Protein AF-A0A538PV77-F1 (afdb_monomer)

Radius of gyration: 17.26 Å; Cα contacts (8 Å, |Δi|>4): 432; chains: 1; bounding box: 46×39×52 Å

Secondary structure (DSSP, 8-state):
-TT-SSS-SEEEE-TTS-EEEEEEE---HHHHHSSHHHHHHHHHHHHHHHHHHHHHHHTT-EEEEEEESSPPPHHHHHHHHHHT-EEE-TTS-SEEE-------HHHHHHHHHHHHHHHHHHTT-SSHHHHHHHHHHHHHHS---TTT-HHHHHHHHHHHHHHHHHHHGGGT-EEEE-TTSSS-EEEEPTTS-EE-HHHHHHHHHTT----S-TTTSS--

pLDDT: mean 91.18, std 10.03, range [33.62, 98.44]

Nearest PDB structures (foldseek):
  7mfm-assembly1_G  TM=4.673E-01  e=3.328E+00  Bacillus subtilis
  3god-assembly1_A  TM=2.148E-01  e=4.742E-01  Pseudomonas aeruginosa UCBPP-PA14
  8q4f-assembly1_K  TM=4.595E-01  e=8.110E+00  Escherichia coli

Sequence (220 aa):
MWARVDKVDRIRPQPDGGAIVLIEDERTAAAMSRVPALSTLIATARILDARRVLELRYHGTGEIRYAAGAAPPMFLVEAITRAGAHLADRTGDRITSPAAPAAVSSTIDLAFAELAHHVRIGIGQVTMAAALRTTEERRRRAPLDLDANPAGYWTSVFELSALAGELSRPRGGRWIDVPEMPVPFAIRLASGELAKPAKLAQRIVAGQEAEGSLATEAPE

Solvent-accessible surface area (backbone atoms only — not comparable to full-atom values): 11490 Å² total; per-residue (Å²): 116,60,43,49,45,85,52,79,75,45,75,44,79,41,98,89,59,23,30,44,36,37,42,58,30,73,52,47,43,67,64,44,58,72,48,49,34,55,45,39,51,48,51,37,36,35,42,42,46,46,50,42,49,29,41,76,76,26,75,60,32,60,50,38,30,38,13,34,65,34,75,67,51,68,75,47,49,51,44,38,15,25,54,45,22,20,36,22,38,67,87,52,78,47,78,76,38,74,48,52,67,48,93,47,38,68,60,50,34,49,24,34,51,50,34,24,51,50,52,24,57,75,72,71,37,91,46,61,69,56,29,40,52,55,51,51,54,54,24,57,76,54,49,39,53,56,88,85,35,34,54,63,32,45,49,52,23,52,47,49,26,17,28,38,48,59,71,35,38,90,58,50,34,40,48,36,73,37,71,92,39,76,64,32,53,33,31,38,32,69,88,66,50,74,41,55,52,52,61,60,28,44,34,37,35,55,50,43,95,58,93,76,51,70,74,64,70,50,74,134

Foldseek 3Di:
DQQCLLDFDDWAQDPVLFIEGEHEAADEQVRCVPQVLLNLLRLLSNLLQVQLCRCVRRVSHYAYEYEYNYDHDPSNVVSNLQSGHFYAYNVSPGGPGHRDHDFCQVVNQVSLLSLLVVQCVVVPHPDLVVSLVVLLVVLLVPADDCVVCVPVLSSQLSNNVSSLQVLQVVQVWGWHAQSVDSSRIWTQGPVRDTHDSSVLSNCSNRNHDRPDGSNPSNDD

Mean predicted aligned error: 4.57 Å

Structure (mmCIF, N/CA/C/O backbone):
data_AF-A0A538PV77-F1
#
_entry.id   AF-A0A538PV77-F1
#
loop_
_atom_site.group_PDB
_atom_site.id
_atom_site.type_symbol
_atom_site.label_atom_id
_atom_site.label_alt_id
_atom_site.label_comp_id
_atom_site.label_asym_id
_atom_site.label_entity_id
_atom_site.label_seq_id
_atom_site.pdbx_PDB_ins_code
_atom_site.Cartn_x
_atom_site.Cartn_y
_atom_site.Cartn_z
_atom_site.occupancy
_atom_site.B_iso_or_equiv
_atom_site.auth_seq_id
_atom_site.auth_comp_id
_atom_site.auth_asym_id
_atom_site.auth_atom_id
_atom_site.pdbx_PDB_model_num
ATOM 1 N N . MET A 1 1 ? -1.841 14.486 2.330 1.00 63.56 1 MET A N 1
ATOM 2 C CA . MET A 1 1 ? -1.776 13.662 3.558 1.00 63.56 1 MET A CA 1
ATOM 3 C C . MET A 1 1 ? -1.964 12.161 3.287 1.00 63.56 1 MET A C 1
ATOM 5 O O . MET A 1 1 ? -1.257 11.366 3.886 1.00 63.56 1 MET A O 1
ATOM 9 N N . TRP A 1 2 ? -2.799 11.782 2.308 1.00 74.19 2 TRP A N 1
ATOM 10 C CA . TRP A 1 2 ? -3.232 10.402 1.994 1.00 74.19 2 TRP A CA 1
ATOM 11 C C . TRP A 1 2 ? -2.165 9.298 1.829 1.00 74.19 2 TRP A C 1
ATOM 13 O O . TRP A 1 2 ? -2.476 8.122 1.999 1.00 74.19 2 TRP A O 1
ATOM 23 N N . ALA A 1 3 ? -0.933 9.655 1.467 1.00 72.50 3 ALA A N 1
ATOM 24 C CA . ALA A 1 3 ? 0.139 8.710 1.157 1.00 72.50 3 ALA A CA 1
ATOM 25 C C . ALA A 1 3 ? 1.199 8.597 2.260 1.00 72.50 3 ALA A C 1
ATOM 27 O O . ALA A 1 3 ? 2.215 7.962 2.027 1.00 72.50 3 ALA A O 1
ATOM 28 N N . ARG A 1 4 ? 1.014 9.220 3.433 1.00 81.12 4 ARG A N 1
ATOM 29 C CA . ARG A 1 4 ? 1.951 9.076 4.561 1.00 81.12 4 ARG A CA 1
ATOM 30 C C . ARG A 1 4 ? 1.860 7.651 5.107 1.00 81.12 4 ARG A C 1
ATOM 32 O O . ARG A 1 4 ? 0.933 7.343 5.851 1.00 81.12 4 ARG A O 1
ATOM 39 N N . VAL A 1 5 ? 2.765 6.780 4.665 1.00 83.75 5 VAL A N 1
ATOM 40 C CA . VAL A 1 5 ? 2.811 5.362 5.065 1.00 83.75 5 VAL A CA 1
ATOM 41 C C . VAL A 1 5 ? 3.643 5.150 6.329 1.00 83.75 5 VAL A C 1
ATOM 43 O O . VAL A 1 5 ? 3.380 4.225 7.082 1.00 83.75 5 VAL A O 1
ATOM 46 N N . ASP A 1 6 ? 4.587 6.045 6.601 1.00 80.50 6 ASP A N 1
ATOM 47 C CA . ASP A 1 6 ? 5.478 6.032 7.766 1.00 80.50 6 ASP A CA 1
ATOM 48 C C . ASP A 1 6 ? 4.886 6.656 9.035 1.00 80.50 6 ASP A C 1
ATOM 50 O O . ASP A 1 6 ? 5.527 6.646 10.088 1.00 80.50 6 ASP A O 1
ATOM 54 N N . LYS A 1 7 ? 3.704 7.272 8.932 1.00 83.81 7 LYS A N 1
ATOM 55 C CA . LYS A 1 7 ? 3.082 8.030 10.018 1.00 83.81 7 LYS A CA 1
ATOM 56 C C . LYS A 1 7 ? 1.585 7.758 10.065 1.00 83.81 7 LYS A C 1
ATOM 58 O O . LYS A 1 7 ? 0.898 7.766 9.046 1.00 83.81 7 LYS A O 1
ATOM 63 N N . VAL A 1 8 ? 1.083 7.627 11.285 1.00 86.06 8 VAL A N 1
ATOM 64 C CA . VAL A 1 8 ? -0.346 7.676 11.595 1.00 86.06 8 VAL A CA 1
ATOM 65 C C . VAL A 1 8 ? -0.801 9.138 11.652 1.00 86.06 8 VAL A C 1
ATOM 67 O O . VAL A 1 8 ? -0.077 9.976 12.190 1.00 86.06 8 VAL A O 1
ATOM 70 N N . ASP A 1 9 ? -1.991 9.457 11.131 1.00 89.31 9 ASP A N 1
ATOM 71 C CA . ASP A 1 9 ? -2.454 10.852 11.062 1.00 89.31 9 ASP A CA 1
ATOM 72 C C . ASP A 1 9 ? -2.901 11.386 12.421 1.00 89.31 9 ASP A C 1
ATOM 74 O O . ASP A 1 9 ? -2.460 12.454 12.852 1.00 89.31 9 ASP A O 1
ATOM 78 N N . ARG A 1 10 ? -3.782 10.653 13.112 1.00 92.81 10 ARG A N 1
ATOM 79 C CA . ARG A 1 10 ? -4.292 11.062 14.425 1.00 92.81 10 ARG A CA 1
ATOM 80 C C . ARG A 1 10 ? -4.594 9.859 15.301 1.00 92.81 10 ARG A C 1
ATOM 82 O O . ARG A 1 10 ? -5.097 8.842 14.837 1.00 92.81 10 ARG A O 1
ATOM 89 N N . ILE A 1 11 ? -4.327 10.003 16.593 1.00 94.94 11 ILE A N 1
ATOM 90 C CA . ILE A 1 11 ? -4.634 8.998 17.610 1.00 94.94 11 ILE A CA 1
ATOM 91 C C . ILE A 1 11 ? -5.468 9.676 18.692 1.00 94.94 11 ILE A C 1
ATOM 93 O O . ILE A 1 11 ? -5.092 10.737 19.190 1.00 94.94 11 ILE A O 1
ATOM 97 N N . ARG A 1 12 ? -6.607 9.077 19.042 1.00 95.06 12 ARG A N 1
ATOM 98 C CA . ARG A 1 12 ? -7.490 9.530 20.123 1.00 95.06 12 ARG A CA 1
ATOM 99 C C . ARG A 1 12 ? -7.535 8.464 21.219 1.00 95.06 12 ARG A C 1
ATOM 101 O O . ARG A 1 12 ? -8.298 7.507 21.065 1.00 95.06 12 ARG A O 1
ATOM 108 N N . PRO A 1 13 ? -6.743 8.605 22.297 1.00 95.56 13 PRO A N 1
ATOM 109 C CA . PRO A 1 13 ? -6.843 7.728 23.459 1.00 95.56 13 PRO A CA 1
ATOM 110 C C . PRO A 1 13 ? -8.275 7.690 23.997 1.00 95.56 13 PRO A C 1
ATOM 112 O O . PRO A 1 13 ? -8.982 8.700 23.955 1.00 95.56 13 PRO A O 1
ATOM 115 N N . GLN A 1 14 ? -8.696 6.529 24.475 1.00 94.81 14 GLN A N 1
ATOM 116 C CA . GLN A 1 14 ? -10.011 6.291 25.051 1.00 94.81 14 GLN A CA 1
ATOM 117 C C . GLN A 1 14 ? -9.895 6.067 26.571 1.00 94.81 14 GLN A C 1
ATOM 119 O O . GLN A 1 14 ? -8.847 5.625 27.051 1.00 94.81 14 GLN A O 1
ATOM 124 N N . PRO A 1 15 ? -10.948 6.375 27.355 1.00 92.19 15 PRO A N 1
ATOM 125 C CA . PRO A 1 15 ? -10.934 6.188 28.810 1.00 92.19 15 PRO A CA 1
ATOM 126 C C . PRO A 1 15 ? -10.732 4.735 29.266 1.00 92.19 15 PRO A C 1
ATOM 128 O O . PRO A 1 15 ? -10.314 4.509 30.397 1.00 92.19 15 PRO A O 1
ATOM 131 N N . ASP A 1 16 ? -11.026 3.763 28.402 1.00 91.88 16 ASP A N 1
ATOM 132 C CA . ASP A 1 16 ? -10.853 2.325 28.642 1.00 91.88 16 ASP A CA 1
ATOM 133 C C . ASP A 1 16 ? -9.401 1.839 28.456 1.00 91.88 16 ASP A C 1
ATOM 135 O O . ASP A 1 16 ? -9.123 0.650 28.597 1.00 91.88 16 ASP A O 1
ATOM 139 N N . GLY A 1 17 ? -8.471 2.751 28.153 1.00 91.56 17 GLY A N 1
ATOM 140 C CA . GLY A 1 17 ? -7.071 2.436 27.877 1.00 91.56 17 GLY A CA 1
ATOM 141 C C . GLY A 1 17 ? -6.785 2.086 26.415 1.00 91.56 17 GLY A C 1
ATOM 142 O O . GLY A 1 17 ? -5.617 1.930 26.059 1.00 91.56 17 GLY A O 1
ATOM 143 N N . GLY A 1 18 ? -7.808 2.010 25.558 1.00 96.00 18 GLY A N 1
ATOM 144 C CA . GLY A 1 18 ? -7.652 1.834 24.119 1.00 96.00 18 GLY A CA 1
ATOM 145 C C . GLY A 1 18 ? -7.399 3.140 23.367 1.00 96.00 18 GLY A C 1
ATOM 146 O O . GLY A 1 18 ? -7.233 4.218 23.947 1.00 96.00 18 GLY A O 1
ATOM 147 N N . ALA A 1 19 ? -7.394 3.071 22.036 1.00 97.19 19 ALA A N 1
ATOM 148 C CA . ALA A 1 19 ? -7.353 4.260 21.189 1.00 97.19 19 ALA A CA 1
ATOM 149 C C . ALA A 1 19 ? -8.135 4.104 19.883 1.00 97.19 19 ALA A C 1
ATOM 151 O O . ALA A 1 19 ? -8.233 3.024 19.311 1.00 97.19 19 ALA A O 1
ATOM 152 N N . ILE A 1 20 ? -8.630 5.227 19.365 1.00 96.75 20 ILE A N 1
ATOM 153 C CA . ILE A 1 20 ? -9.097 5.327 17.983 1.00 96.75 20 ILE A CA 1
ATOM 154 C C . ILE A 1 20 ? -7.953 5.885 17.144 1.00 96.75 20 ILE A C 1
ATOM 156 O O . ILE A 1 20 ? -7.557 7.043 17.317 1.00 96.75 20 ILE A O 1
ATOM 160 N N . VAL A 1 21 ? -7.446 5.081 16.217 1.00 96.31 21 VAL A N 1
ATOM 161 C CA . VAL A 1 21 ? -6.466 5.518 15.224 1.00 96.31 21 VAL A CA 1
ATOM 162 C C . VAL A 1 21 ? -7.196 5.967 13.965 1.00 96.31 21 VAL A C 1
ATOM 164 O O . VAL A 1 21 ? -7.925 5.192 13.353 1.00 96.31 21 VAL A O 1
ATOM 167 N N . LEU A 1 22 ? -7.011 7.223 13.576 1.00 95.56 22 LEU A N 1
ATOM 168 C CA . LEU A 1 22 ? -7.627 7.805 12.392 1.00 95.56 22 LEU A CA 1
ATOM 169 C C . LEU A 1 22 ? -6.630 7.830 11.230 1.00 95.56 22 LEU A C 1
ATOM 171 O O . LEU A 1 22 ? -5.498 8.295 11.379 1.00 95.56 22 LEU A O 1
ATOM 175 N N . ILE A 1 23 ? -7.092 7.356 10.077 1.00 95.19 23 ILE A N 1
ATOM 176 C CA . ILE A 1 23 ? -6.416 7.426 8.784 1.00 95.19 23 ILE A CA 1
ATOM 177 C C . ILE A 1 23 ? -7.262 8.319 7.880 1.00 95.19 23 ILE A C 1
ATOM 179 O O . ILE A 1 23 ? -8.405 7.994 7.578 1.00 95.19 23 ILE A O 1
ATOM 183 N N . GLU A 1 24 ? -6.701 9.435 7.445 1.00 94.00 24 GLU A N 1
ATOM 184 C CA . GLU A 1 24 ? -7.338 10.450 6.616 1.00 94.00 24 GLU A CA 1
ATOM 185 C C . GLU A 1 24 ? -6.901 10.276 5.148 1.00 94.00 24 GLU A C 1
ATOM 187 O O . GLU A 1 24 ? -5.710 10.174 4.820 1.00 94.00 24 GLU A O 1
ATOM 192 N N . ASP A 1 25 ? -7.873 10.243 4.234 1.00 93.50 25 ASP A N 1
ATOM 193 C CA . ASP A 1 25 ? -7.637 10.256 2.788 1.00 93.50 25 ASP A CA 1
ATOM 194 C C . ASP A 1 25 ? -8.485 11.336 2.112 1.00 93.50 25 ASP A C 1
ATOM 196 O O . ASP A 1 25 ? -9.683 11.187 1.899 1.00 93.50 25 ASP A O 1
ATOM 200 N N . GLU A 1 26 ? -7.845 12.442 1.750 1.00 92.00 26 GLU A N 1
ATOM 201 C CA . GLU A 1 26 ? -8.497 13.612 1.152 1.00 92.00 26 GLU A CA 1
ATOM 202 C C . GLU A 1 26 ? -8.743 13.471 -0.359 1.00 92.00 26 GLU A C 1
ATOM 204 O O . GLU A 1 26 ? -9.271 14.390 -0.988 1.00 92.00 26 GLU A O 1
ATOM 209 N N . ARG A 1 27 ? -8.334 12.355 -0.978 1.00 93.38 27 ARG A N 1
ATOM 210 C CA . ARG A 1 27 ? -8.515 12.147 -2.417 1.00 93.38 27 ARG A CA 1
ATOM 211 C C . ARG A 1 27 ? -9.995 12.043 -2.779 1.00 93.38 27 ARG A C 1
ATOM 213 O O . ARG A 1 27 ? -10.828 11.550 -2.023 1.00 93.38 27 ARG A O 1
ATOM 220 N N . THR A 1 28 ? -10.312 12.445 -4.006 1.00 94.56 28 THR A N 1
ATOM 221 C CA . THR A 1 28 ? -11.603 12.131 -4.625 1.00 94.56 28 THR A CA 1
ATOM 222 C C . THR A 1 28 ? -11.650 10.660 -5.048 1.00 94.56 28 THR A C 1
ATOM 224 O O . THR A 1 28 ? -10.609 10.043 -5.291 1.00 94.56 28 THR A O 1
ATOM 227 N N . ALA A 1 29 ? -12.851 10.105 -5.237 1.00 94.44 29 ALA A N 1
ATOM 228 C CA . ALA A 1 29 ? -13.017 8.739 -5.745 1.00 94.44 29 ALA A CA 1
ATOM 229 C C . ALA A 1 29 ? -12.326 8.523 -7.109 1.00 94.44 29 ALA A C 1
ATOM 231 O O . ALA A 1 29 ? -11.735 7.470 -7.354 1.00 94.44 29 ALA A O 1
ATOM 232 N N . ALA A 1 30 ? -12.329 9.542 -7.978 1.00 95.50 30 ALA A N 1
ATOM 233 C CA . ALA A 1 30 ? -11.620 9.509 -9.258 1.00 95.50 30 ALA A CA 1
ATOM 234 C C . ALA A 1 30 ? -10.095 9.432 -9.070 1.00 95.50 30 ALA A C 1
ATOM 236 O O . ALA A 1 30 ? -9.429 8.640 -9.734 1.00 95.50 30 ALA A O 1
ATOM 237 N N . ALA A 1 31 ? -9.536 10.201 -8.129 1.00 94.69 31 ALA A N 1
ATOM 238 C CA . ALA A 1 31 ? -8.113 10.138 -7.808 1.00 94.69 31 ALA A CA 1
ATOM 239 C C . ALA A 1 31 ? -7.715 8.778 -7.205 1.00 94.69 31 ALA A C 1
ATOM 241 O O . ALA A 1 31 ? -6.674 8.236 -7.573 1.00 94.69 31 ALA A O 1
ATOM 242 N N . MET A 1 32 ? -8.555 8.194 -6.343 1.00 95.88 32 MET A N 1
ATOM 243 C CA . MET A 1 32 ? -8.353 6.837 -5.813 1.00 95.88 32 MET A CA 1
ATOM 244 C C . MET A 1 32 ? -8.379 5.776 -6.923 1.00 95.88 32 MET A C 1
ATOM 246 O O . MET A 1 32 ? -7.601 4.825 -6.886 1.00 95.88 32 MET A O 1
ATOM 250 N N . SER A 1 33 ? -9.242 5.960 -7.925 1.00 96.94 33 SER A N 1
ATOM 251 C CA . SER A 1 33 ? -9.430 5.019 -9.037 1.00 96.94 33 SER A CA 1
ATOM 252 C C . SER A 1 33 ? -8.387 5.152 -10.148 1.00 96.94 33 SER A C 1
ATOM 254 O O . SER A 1 33 ? -8.342 4.301 -11.029 1.00 96.94 33 SER A O 1
ATOM 256 N N . ARG A 1 34 ? -7.544 6.196 -10.136 1.00 95.69 34 ARG A N 1
ATOM 257 C CA . ARG A 1 34 ? -6.548 6.432 -11.196 1.00 95.69 34 ARG A CA 1
ATOM 258 C C . ARG A 1 34 ? -5.542 5.285 -11.312 1.00 95.69 34 ARG A C 1
ATOM 260 O O . ARG A 1 34 ? -5.187 4.898 -12.420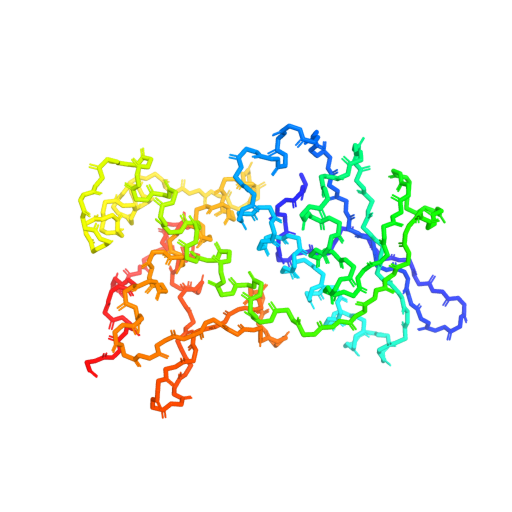 1.00 95.69 34 ARG A O 1
ATOM 267 N N . VAL A 1 35 ? -5.088 4.772 -10.170 1.00 97.06 35 VAL A N 1
ATOM 268 C CA . VAL A 1 35 ? -4.226 3.587 -10.069 1.00 97.06 35 VAL A CA 1
ATOM 269 C C . VAL A 1 35 ? -4.750 2.739 -8.902 1.00 97.06 35 VAL A C 1
ATOM 271 O O . VAL A 1 35 ? -4.291 2.920 -7.771 1.00 97.06 35 VAL A O 1
ATOM 274 N N . PRO A 1 36 ? -5.747 1.859 -9.132 1.00 97.88 36 PRO A N 1
ATOM 275 C CA . PRO A 1 36 ? -6.419 1.112 -8.065 1.00 97.88 36 PRO A CA 1
ATOM 276 C C . PRO A 1 36 ? -5.445 0.313 -7.195 1.00 97.88 36 PRO A C 1
ATOM 278 O O . PRO A 1 36 ? -5.473 0.428 -5.972 1.00 97.88 36 PRO A O 1
ATOM 281 N N . ALA A 1 37 ? -4.509 -0.389 -7.835 1.00 98.12 37 ALA A N 1
ATOM 282 C CA . ALA A 1 37 ? -3.445 -1.146 -7.189 1.00 98.12 37 ALA A CA 1
ATOM 283 C C . ALA A 1 37 ? -2.630 -0.318 -6.177 1.00 98.12 37 ALA A C 1
ATOM 285 O O . ALA A 1 37 ? -2.439 -0.733 -5.036 1.00 98.12 37 ALA A O 1
ATOM 286 N N . LEU A 1 38 ? -2.207 0.893 -6.557 1.00 97.44 38 LEU A N 1
ATOM 287 C CA . LEU A 1 38 ? -1.455 1.785 -5.671 1.00 97.44 38 LEU A CA 1
ATOM 288 C C . LEU A 1 38 ? -2.303 2.243 -4.478 1.00 97.44 38 LEU A C 1
ATOM 290 O O . LEU A 1 38 ? -1.823 2.266 -3.345 1.00 97.44 38 LEU A O 1
ATOM 294 N N . SER A 1 39 ? -3.568 2.595 -4.723 1.00 97.25 39 SER A N 1
ATOM 295 C CA . SER A 1 39 ? -4.504 2.991 -3.666 1.00 97.25 39 SER A CA 1
ATOM 296 C C . SER A 1 39 ? -4.727 1.872 -2.652 1.00 97.25 39 SER A C 1
ATOM 298 O O . SER A 1 39 ? -4.708 2.147 -1.453 1.00 97.25 39 SER A O 1
ATOM 300 N N . THR A 1 40 ? -4.886 0.634 -3.124 1.00 97.56 40 THR A N 1
ATOM 301 C CA . THR A 1 40 ? -4.994 -0.565 -2.287 1.00 97.56 40 THR A CA 1
ATOM 302 C C . THR A 1 40 ? -3.751 -0.737 -1.419 1.00 97.56 40 THR A C 1
ATOM 304 O O . THR A 1 40 ? -3.868 -0.784 -0.197 1.00 97.56 40 THR A O 1
ATOM 307 N N . LEU A 1 41 ? -2.556 -0.746 -2.022 1.00 96.81 41 LEU A N 1
ATOM 308 C CA . LEU A 1 41 ? -1.296 -0.950 -1.299 1.00 96.81 41 LEU A CA 1
ATOM 309 C C . LEU A 1 41 ? -1.057 0.113 -0.222 1.00 96.81 41 LEU A C 1
ATOM 311 O O . LEU A 1 41 ? -0.719 -0.228 0.911 1.00 96.81 41 LEU A O 1
ATOM 315 N N . ILE A 1 42 ? -1.276 1.390 -0.547 1.00 95.69 42 ILE A N 1
ATOM 316 C CA . ILE A 1 42 ? -1.093 2.490 0.406 1.00 95.69 42 ILE A CA 1
ATOM 317 C C . ILE A 1 42 ? -2.116 2.406 1.541 1.00 95.69 42 ILE A C 1
ATOM 319 O O . ILE A 1 42 ? -1.736 2.532 2.703 1.00 95.69 42 ILE A O 1
ATOM 323 N N . ALA A 1 43 ? -3.398 2.174 1.244 1.00 95.81 43 ALA A N 1
ATOM 324 C CA . ALA A 1 43 ? -4.414 2.065 2.288 1.00 95.81 43 ALA A CA 1
ATOM 325 C C . ALA A 1 43 ? -4.125 0.887 3.228 1.00 95.81 43 ALA A C 1
ATOM 327 O O . ALA A 1 43 ? -4.115 1.068 4.445 1.00 95.81 43 ALA A O 1
ATOM 328 N N . THR A 1 44 ? -3.813 -0.291 2.679 1.00 96.06 44 THR A N 1
ATOM 329 C CA . THR A 1 44 ? -3.463 -1.471 3.475 1.00 96.06 44 THR A CA 1
ATOM 330 C C . THR A 1 44 ? -2.211 -1.227 4.316 1.00 96.06 44 THR A C 1
ATOM 332 O O . THR A 1 44 ? -2.232 -1.528 5.505 1.00 96.06 44 THR A O 1
ATOM 335 N N . ALA A 1 45 ? -1.157 -0.617 3.761 1.00 94.88 45 ALA A N 1
ATOM 336 C CA . ALA A 1 45 ? 0.062 -0.312 4.512 1.00 94.88 45 ALA A CA 1
ATOM 337 C C . ALA A 1 45 ? -0.207 0.582 5.729 1.00 94.88 45 ALA A C 1
ATOM 339 O O . ALA A 1 45 ? 0.236 0.279 6.833 1.00 94.88 45 ALA A O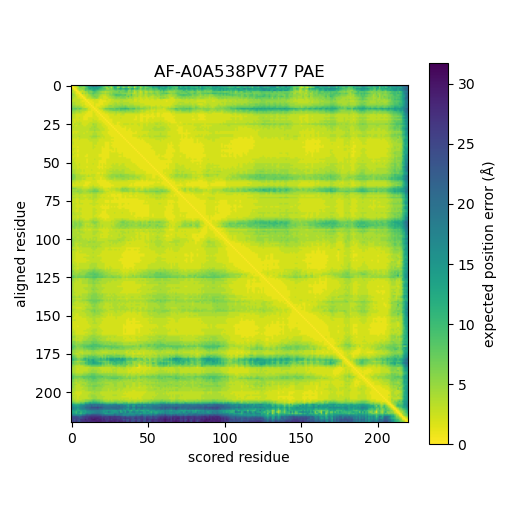 1
ATOM 340 N N . ARG A 1 46 ? -0.988 1.651 5.538 1.00 94.44 46 ARG A N 1
ATOM 341 C CA . ARG A 1 46 ? -1.341 2.598 6.607 1.00 94.44 46 ARG A CA 1
ATOM 342 C C . ARG A 1 46 ? -2.175 1.940 7.703 1.00 94.44 46 ARG A C 1
ATOM 344 O O . ARG A 1 46 ? -1.984 2.231 8.878 1.00 94.44 46 ARG A O 1
ATOM 351 N N . ILE A 1 47 ? -3.077 1.031 7.331 1.00 95.12 47 ILE A N 1
ATOM 352 C CA . ILE A 1 47 ? -3.890 0.275 8.292 1.00 95.12 47 ILE A CA 1
ATOM 353 C C . ILE A 1 47 ? -3.021 -0.707 9.081 1.00 95.12 47 ILE A C 1
ATOM 355 O O . ILE A 1 47 ? -3.163 -0.802 10.296 1.00 95.12 47 ILE A O 1
ATOM 359 N N . LEU A 1 48 ? -2.096 -1.409 8.425 1.00 93.69 48 LEU A N 1
ATOM 360 C CA . LEU A 1 48 ? -1.177 -2.323 9.104 1.00 93.69 48 LEU A CA 1
ATOM 361 C C . LEU A 1 48 ? -0.234 -1.580 10.068 1.00 93.69 48 LEU A C 1
ATOM 363 O O . LEU A 1 48 ? -0.045 -2.045 11.191 1.00 93.69 48 LEU A O 1
ATOM 367 N N . ASP A 1 49 ? 0.282 -0.402 9.698 1.00 92.00 49 ASP A N 1
ATOM 368 C CA . ASP A 1 49 ? 1.066 0.424 10.630 1.00 92.00 49 ASP A CA 1
ATOM 369 C C . ASP A 1 49 ? 0.208 0.939 11.800 1.00 92.00 49 ASP A C 1
ATOM 371 O O . ASP A 1 49 ? 0.625 0.869 12.955 1.00 92.00 49 ASP A O 1
ATOM 375 N N . ALA A 1 50 ? -1.041 1.347 11.549 1.00 93.75 50 ALA A N 1
ATOM 376 C CA . ALA A 1 50 ? -1.979 1.713 12.612 1.00 93.75 50 ALA A CA 1
ATOM 377 C C . ALA A 1 50 ? -2.248 0.553 13.593 1.00 93.75 50 ALA A C 1
ATOM 379 O O . ALA A 1 50 ? -2.278 0.771 14.806 1.00 93.75 50 ALA A O 1
ATOM 380 N N . ARG A 1 51 ? -2.375 -0.687 13.097 1.00 92.94 51 ARG A N 1
ATOM 381 C CA . ARG A 1 51 ? -2.502 -1.892 13.942 1.00 92.94 51 ARG A CA 1
ATOM 382 C C . ARG A 1 51 ? -1.265 -2.095 14.805 1.00 92.94 51 ARG A C 1
ATOM 384 O O . ARG A 1 51 ? -1.390 -2.344 15.998 1.00 92.94 51 ARG A O 1
ATOM 391 N N . ARG A 1 52 ? -0.077 -1.932 14.225 1.00 91.31 52 ARG A N 1
ATOM 392 C CA . ARG A 1 52 ? 1.193 -2.006 14.956 1.00 91.31 52 ARG A CA 1
ATOM 393 C C . ARG A 1 52 ? 1.275 -0.945 16.054 1.00 91.31 52 ARG A C 1
ATOM 395 O O . ARG A 1 52 ? 1.736 -1.235 17.153 1.00 91.31 52 ARG A O 1
ATOM 402 N N . VAL A 1 53 ? 0.810 0.275 15.789 1.00 92.00 53 VAL A N 1
ATOM 403 C CA . VAL A 1 53 ? 0.753 1.341 16.800 1.00 92.00 53 VAL A CA 1
ATOM 404 C C . VAL A 1 53 ? -0.194 0.982 17.947 1.00 92.00 53 VAL A C 1
ATOM 406 O O . VAL A 1 53 ? 0.176 1.196 19.103 1.00 92.00 53 VAL A O 1
ATOM 409 N N . LEU A 1 54 ? -1.370 0.413 17.657 1.00 93.94 54 LEU A N 1
ATOM 410 C CA . LEU A 1 54 ? -2.285 -0.092 18.688 1.00 93.94 54 LEU A CA 1
ATOM 411 C C . LEU A 1 54 ? -1.644 -1.203 19.522 1.00 93.94 54 LEU A C 1
ATOM 413 O O . LEU A 1 54 ? -1.689 -1.142 20.748 1.00 93.94 54 LEU A O 1
ATOM 417 N N . GLU A 1 55 ? -0.992 -2.167 18.879 1.00 93.00 55 GLU A N 1
ATOM 418 C CA . GLU A 1 55 ? -0.312 -3.266 19.567 1.00 93.00 55 GLU A CA 1
ATOM 419 C C . GLU A 1 55 ? 0.763 -2.745 20.532 1.00 93.00 55 GLU A C 1
ATOM 421 O O . GLU A 1 55 ? 0.770 -3.071 21.717 1.00 93.00 55 GLU A O 1
ATOM 426 N N . LEU A 1 56 ? 1.634 -1.858 20.043 1.00 92.38 56 LEU A N 1
ATOM 427 C CA . LEU A 1 56 ? 2.793 -1.383 20.797 1.00 92.38 56 LEU A CA 1
ATOM 428 C C . LEU A 1 56 ? 2.454 -0.368 21.893 1.00 92.38 56 LEU A C 1
ATOM 430 O O . LEU A 1 56 ? 3.168 -0.306 22.892 1.00 92.38 56 LEU A O 1
ATOM 434 N N . ARG A 1 57 ? 1.438 0.480 21.694 1.00 94.00 57 ARG A N 1
ATOM 435 C CA . ARG A 1 57 ? 1.149 1.611 22.600 1.00 94.00 57 ARG A CA 1
ATOM 436 C C . ARG A 1 57 ? -0.120 1.443 23.424 1.00 94.00 57 ARG A C 1
ATOM 438 O O . ARG A 1 57 ? -0.248 2.108 24.446 1.00 94.00 57 ARG A O 1
ATOM 445 N N . TYR A 1 58 ? -1.036 0.594 22.972 1.00 95.31 58 TYR A N 1
ATOM 446 C CA . TYR A 1 58 ? -2.364 0.415 23.559 1.00 95.31 58 TYR A CA 1
ATOM 447 C C . TYR A 1 58 ? -2.690 -1.069 23.788 1.00 95.31 58 TYR A C 1
ATOM 449 O O . TYR A 1 58 ? -3.854 -1.428 23.932 1.00 95.31 58 TYR A O 1
ATOM 457 N N . HIS A 1 59 ? -1.673 -1.943 23.808 1.00 93.50 59 HIS A N 1
ATOM 458 C CA . HIS A 1 59 ? -1.812 -3.384 24.064 1.00 93.50 59 HIS A CA 1
ATOM 459 C C . HIS A 1 59 ? -2.870 -4.058 23.175 1.00 93.50 59 HIS A C 1
ATOM 461 O O . HIS A 1 59 ? -3.670 -4.868 23.640 1.00 93.50 59 HIS A O 1
ATOM 467 N N . GLY A 1 60 ? -2.937 -3.634 21.910 1.00 91.94 60 GLY A N 1
ATOM 468 C CA . GLY A 1 60 ? -3.897 -4.144 20.929 1.00 91.94 60 GLY A CA 1
ATOM 469 C C . GLY A 1 60 ? -5.341 -3.674 21.149 1.00 91.94 60 GLY A C 1
ATOM 470 O O . GLY A 1 60 ? -6.236 -4.093 20.419 1.00 91.94 60 GLY A O 1
ATOM 471 N N . THR A 1 61 ? -5.590 -2.791 22.120 1.00 94.69 61 THR A N 1
ATOM 472 C CA . THR A 1 61 ? -6.929 -2.304 22.467 1.00 94.69 61 THR A CA 1
ATOM 473 C C . THR A 1 61 ? -7.249 -1.027 21.700 1.00 94.69 61 THR A C 1
ATOM 475 O O . THR A 1 61 ? -6.546 -0.020 21.802 1.00 94.69 61 THR A O 1
ATOM 478 N N . GLY A 1 62 ? -8.333 -1.047 20.929 1.00 95.31 62 GLY A N 1
ATOM 479 C CA . GLY A 1 62 ? -8.777 0.102 20.151 1.00 95.31 62 GLY A CA 1
ATOM 480 C C . GLY A 1 62 ? -9.336 -0.278 18.791 1.00 95.31 62 GLY A C 1
ATOM 481 O O . GLY A 1 62 ? -9.589 -1.445 18.498 1.00 95.31 62 GLY A O 1
ATOM 482 N N . GLU A 1 63 ? -9.510 0.727 17.944 1.00 96.69 63 GLU A N 1
ATOM 483 C CA . GLU A 1 63 ? -10.022 0.554 16.589 1.00 96.69 63 GLU A CA 1
ATOM 484 C C . GLU A 1 63 ? -9.363 1.523 15.610 1.00 96.69 63 GLU A C 1
ATOM 486 O O . GLU A 1 63 ? -8.842 2.580 15.977 1.00 96.69 63 GLU A O 1
ATOM 491 N N . ILE A 1 64 ? -9.402 1.160 14.332 1.00 97.56 64 ILE A N 1
ATOM 492 C CA . ILE A 1 64 ? -8.838 1.959 13.247 1.00 97.56 64 ILE A CA 1
ATOM 493 C C . ILE A 1 64 ? -9.989 2.461 12.395 1.00 97.56 64 ILE A C 1
ATOM 495 O O . ILE A 1 64 ? -10.810 1.675 11.928 1.00 97.56 64 ILE A O 1
ATOM 499 N N . ARG A 1 65 ? -10.044 3.770 12.170 1.00 97.69 65 ARG A N 1
ATOM 500 C CA . ARG A 1 65 ? -11.060 4.417 11.343 1.00 97.69 65 ARG A CA 1
ATOM 501 C C . ARG A 1 65 ? -10.401 5.044 10.126 1.00 97.69 65 ARG A C 1
ATOM 503 O O . ARG A 1 65 ? -9.488 5.853 10.256 1.00 97.69 65 ARG A O 1
ATOM 510 N N . TYR A 1 66 ? -10.881 4.683 8.947 1.00 97.19 66 TYR A N 1
ATOM 511 C CA . TYR A 1 66 ? -10.482 5.258 7.674 1.00 97.19 66 TYR A CA 1
ATOM 512 C C . TYR A 1 66 ? -11.510 6.317 7.263 1.00 97.19 66 TYR A C 1
ATOM 514 O O . TYR A 1 66 ? -12.629 5.991 6.860 1.00 97.19 66 TYR A O 1
ATOM 522 N N . ALA A 1 67 ? -11.134 7.586 7.402 1.00 95.19 67 ALA A N 1
ATOM 523 C CA . ALA A 1 67 ? -11.941 8.751 7.070 1.00 95.19 67 ALA A CA 1
ATOM 524 C C . ALA A 1 67 ? -11.553 9.281 5.686 1.00 95.19 67 ALA A C 1
ATOM 526 O O . ALA A 1 67 ? -10.517 9.923 5.497 1.00 95.19 67 ALA A O 1
ATOM 527 N N . ALA A 1 68 ? -12.404 9.006 4.703 1.00 90.94 68 ALA A N 1
ATOM 528 C CA . ALA A 1 68 ? -12.202 9.455 3.335 1.00 90.94 68 ALA A CA 1
ATOM 529 C C . ALA A 1 68 ? -12.985 10.749 3.050 1.00 90.94 68 ALA A C 1
ATOM 531 O O . ALA A 1 68 ? -14.144 10.896 3.436 1.00 90.94 68 ALA A O 1
ATOM 532 N N . GLY A 1 69 ? -12.364 11.689 2.333 1.00 85.94 69 GLY A N 1
ATOM 533 C CA . GLY A 1 69 ? -12.981 12.950 1.907 1.00 85.94 69 GLY A CA 1
ATOM 534 C C . GLY A 1 69 ? -14.082 12.771 0.856 1.00 85.94 69 GLY A C 1
ATOM 535 O O . GLY A 1 69 ? -14.916 13.660 0.683 1.00 85.94 69 GLY A O 1
ATOM 536 N N . ALA A 1 70 ? -14.105 11.619 0.187 1.00 90.38 70 ALA A N 1
ATOM 537 C CA . ALA A 1 70 ? -15.157 11.153 -0.707 1.00 90.38 70 ALA A CA 1
ATOM 538 C C . ALA A 1 70 ? -15.418 9.660 -0.456 1.00 90.38 70 ALA A C 1
ATOM 540 O O . ALA A 1 70 ? -14.543 8.962 0.053 1.00 90.38 70 ALA A O 1
ATOM 541 N N . ALA A 1 71 ? -16.593 9.156 -0.845 1.00 92.94 71 ALA A N 1
ATOM 542 C CA . ALA A 1 71 ? -16.899 7.729 -0.750 1.00 92.94 71 ALA A CA 1
ATOM 543 C C . ALA A 1 71 ? -15.857 6.897 -1.534 1.00 92.94 71 ALA A C 1
ATOM 545 O O . ALA A 1 71 ? -15.715 7.112 -2.744 1.00 92.94 71 ALA A O 1
ATOM 546 N N . PRO A 1 72 ? -15.121 5.973 -0.883 1.00 95.75 72 PRO A N 1
ATOM 547 C CA . PRO A 1 72 ? -14.137 5.152 -1.573 1.00 95.75 72 PRO A CA 1
ATOM 548 C C . PRO A 1 72 ? -14.798 4.225 -2.604 1.00 95.75 72 PRO A C 1
ATOM 550 O O . PRO A 1 72 ? -15.893 3.715 -2.356 1.00 95.75 72 PRO A O 1
ATOM 553 N N . PRO A 1 73 ? -14.143 3.950 -3.745 1.00 97.00 73 PRO A N 1
ATOM 554 C CA . PRO A 1 73 ? -14.590 2.910 -4.666 1.00 97.00 73 PRO A CA 1
ATOM 555 C C . PRO A 1 73 ? -14.650 1.533 -3.987 1.00 97.00 73 PRO A C 1
ATOM 557 O O . PRO A 1 73 ? -13.850 1.248 -3.096 1.00 97.00 73 PRO A O 1
ATOM 560 N N . MET A 1 74 ? -15.530 0.645 -4.461 1.00 96.44 74 MET A N 1
ATOM 561 C CA . MET A 1 74 ? -15.770 -0.665 -3.831 1.00 96.44 74 MET A CA 1
ATOM 562 C C . MET A 1 74 ? -14.510 -1.522 -3.649 1.00 96.44 74 MET A C 1
ATOM 564 O O . MET A 1 74 ? -14.357 -2.142 -2.600 1.00 96.44 74 MET A O 1
ATOM 568 N N . PHE A 1 75 ? -13.578 -1.507 -4.610 1.00 95.94 75 PHE A N 1
ATOM 569 C CA . PHE A 1 75 ? -12.313 -2.244 -4.479 1.00 95.94 75 PHE A CA 1
ATOM 570 C C . PHE A 1 75 ? -11.509 -1.792 -3.246 1.00 95.94 75 PHE A C 1
ATOM 572 O O . PHE A 1 75 ? -10.861 -2.596 -2.580 1.00 95.94 75 PHE A O 1
ATOM 579 N N . LEU A 1 76 ? -11.565 -0.495 -2.927 1.00 97.50 76 LEU A N 1
ATOM 580 C CA . LEU A 1 76 ? -10.829 0.096 -1.820 1.00 97.50 76 LEU A CA 1
ATOM 581 C C . LEU A 1 76 ? -11.568 -0.118 -0.497 1.00 97.50 76 LEU A C 1
ATOM 583 O O . LEU A 1 76 ? -10.927 -0.377 0.516 1.00 97.50 76 LEU A O 1
ATOM 587 N N . VAL A 1 77 ? -12.906 -0.081 -0.511 1.00 97.75 77 VAL A N 1
ATOM 588 C CA . VAL A 1 77 ? -13.751 -0.468 0.634 1.00 97.75 77 VAL A CA 1
ATOM 589 C C . VAL A 1 77 ? -13.405 -1.884 1.105 1.00 97.75 77 VAL A C 1
ATOM 591 O O . VAL A 1 77 ? -13.178 -2.104 2.296 1.00 97.75 77 VAL A O 1
ATOM 594 N N . GLU A 1 78 ? -13.320 -2.835 0.174 1.00 96.88 78 GLU A N 1
ATOM 595 C CA . GLU A 1 78 ? -12.963 -4.221 0.483 1.00 96.88 78 GLU A CA 1
ATOM 596 C C . GLU A 1 78 ? -11.550 -4.316 1.076 1.00 96.88 78 GLU A C 1
ATOM 598 O O . GLU A 1 78 ? -11.362 -4.918 2.133 1.00 96.88 78 GLU A O 1
ATOM 603 N N . ALA A 1 79 ? -10.562 -3.667 0.456 1.00 97.19 79 ALA A N 1
ATOM 604 C CA . ALA A 1 79 ? -9.191 -3.666 0.963 1.00 97.19 79 ALA A CA 1
ATOM 605 C C . ALA A 1 79 ? -9.077 -3.062 2.377 1.00 97.19 79 ALA A C 1
ATOM 607 O O . ALA A 1 79 ? -8.391 -3.624 3.232 1.00 97.19 79 ALA A O 1
ATOM 608 N N . ILE A 1 80 ? -9.765 -1.945 2.640 1.00 97.81 80 ILE A N 1
ATOM 609 C CA . ILE A 1 80 ? -9.757 -1.246 3.935 1.00 97.81 80 ILE A CA 1
ATOM 610 C C . ILE A 1 80 ? -10.368 -2.123 5.033 1.00 97.81 80 ILE A C 1
ATOM 612 O O . ILE A 1 80 ? -9.757 -2.335 6.084 1.00 97.81 80 ILE A O 1
ATOM 616 N N . THR A 1 81 ? -11.566 -2.653 4.782 1.00 98.06 81 THR A N 1
ATOM 617 C CA . THR A 1 81 ? -12.307 -3.440 5.776 1.00 98.06 81 THR A CA 1
ATOM 618 C C . THR A 1 81 ? -11.604 -4.758 6.090 1.00 98.06 81 THR A C 1
ATOM 620 O O . THR A 1 81 ? -11.482 -5.102 7.267 1.00 98.06 81 THR A O 1
ATOM 623 N N . ARG A 1 82 ? -11.049 -5.439 5.075 1.00 97.44 82 ARG A N 1
ATOM 624 C CA . ARG A 1 82 ? -10.244 -6.660 5.252 1.00 97.44 82 ARG A CA 1
ATOM 625 C C . ARG A 1 82 ? -8.928 -6.410 5.980 1.00 97.44 82 ARG A C 1
ATOM 627 O O . ARG A 1 82 ? -8.530 -7.237 6.794 1.00 97.44 82 ARG A O 1
ATOM 634 N N . ALA A 1 83 ? -8.266 -5.277 5.732 1.00 96.50 83 ALA A N 1
ATOM 635 C CA . ALA A 1 83 ? -7.041 -4.907 6.446 1.00 96.50 83 ALA A CA 1
ATOM 636 C C . ALA A 1 83 ? -7.285 -4.616 7.941 1.00 96.50 83 ALA A C 1
ATOM 638 O O . ALA A 1 83 ? -6.345 -4.676 8.739 1.00 96.50 83 ALA A O 1
ATOM 639 N N . GLY A 1 84 ? -8.543 -4.358 8.319 1.00 96.81 84 GLY A N 1
ATOM 640 C CA . GLY A 1 84 ? -8.996 -4.244 9.703 1.00 96.81 84 GLY A CA 1
ATOM 641 C C . GLY A 1 84 ? -9.399 -2.837 10.137 1.00 96.81 84 GLY A C 1
ATOM 642 O O . GLY A 1 84 ? -9.443 -2.575 11.334 1.00 96.81 84 GLY A O 1
ATOM 643 N N . ALA A 1 85 ? -9.690 -1.932 9.198 1.00 97.94 85 ALA A N 1
ATOM 644 C CA . ALA A 1 85 ? -10.204 -0.604 9.519 1.00 97.94 85 ALA A CA 1
ATOM 645 C C . ALA A 1 85 ? -11.705 -0.481 9.235 1.00 97.94 85 ALA A C 1
ATOM 647 O O . ALA A 1 85 ? -12.226 -1.014 8.255 1.00 97.94 85 ALA A O 1
ATOM 648 N N . HIS A 1 86 ? -12.394 0.272 10.085 1.00 98.19 86 HIS A N 1
ATOM 649 C CA . HIS A 1 86 ? -13.753 0.736 9.847 1.00 98.19 86 HIS A CA 1
ATOM 650 C C . HIS A 1 86 ? -13.713 1.873 8.829 1.00 98.19 86 HIS A C 1
ATOM 652 O O . HIS A 1 86 ? -12.869 2.762 8.940 1.00 98.19 86 HIS A O 1
ATOM 658 N N . LEU A 1 87 ? -14.645 1.911 7.879 1.00 97.19 87 LEU A N 1
ATOM 659 C CA . LEU A 1 87 ? -14.894 3.151 7.148 1.00 97.19 87 LEU A CA 1
ATOM 660 C C . LEU A 1 87 ? -15.684 4.089 8.044 1.00 97.19 87 LEU A C 1
ATOM 662 O O . LEU A 1 87 ? -16.676 3.686 8.656 1.00 97.19 87 LEU A O 1
ATOM 666 N N . ALA A 1 88 ? -15.242 5.336 8.100 1.00 95.88 88 ALA A N 1
ATOM 667 C CA . ALA A 1 88 ? -15.907 6.388 8.840 1.00 95.88 88 ALA A CA 1
ATOM 668 C C . ALA A 1 88 ? -16.292 7.547 7.917 1.00 95.88 88 ALA A C 1
ATOM 670 O O . ALA A 1 88 ? -15.866 7.631 6.762 1.00 95.88 88 ALA A O 1
ATOM 671 N N . ASP A 1 89 ? -17.131 8.437 8.432 1.00 91.44 89 ASP A N 1
ATOM 672 C CA . ASP A 1 89 ? -17.353 9.741 7.826 1.00 91.44 89 ASP A CA 1
ATOM 673 C C . ASP A 1 89 ? -16.072 10.594 7.812 1.00 91.44 89 ASP A C 1
ATOM 675 O O . ASP A 1 89 ? -15.023 10.224 8.341 1.00 91.44 89 ASP A O 1
ATOM 679 N N . ARG A 1 90 ? -16.152 11.765 7.175 1.00 86.88 90 ARG A N 1
ATOM 680 C C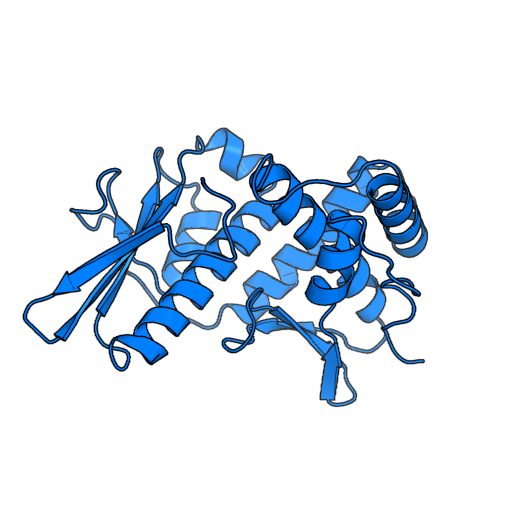A . ARG A 1 90 ? -14.994 12.644 6.972 1.00 86.88 90 ARG A CA 1
ATOM 681 C C . ARG A 1 90 ? -14.343 13.104 8.281 1.00 86.88 90 ARG A C 1
ATOM 683 O O . ARG A 1 90 ? -13.146 13.370 8.284 1.00 86.88 90 ARG A O 1
ATOM 690 N N . THR A 1 91 ? -15.109 13.241 9.363 1.00 86.44 91 THR A N 1
ATOM 691 C CA . THR A 1 91 ? -14.561 13.635 10.671 1.00 86.44 91 THR A CA 1
ATOM 692 C C . THR A 1 91 ? -13.974 12.446 11.429 1.00 86.44 91 THR A C 1
ATOM 694 O O . THR A 1 91 ? -13.209 12.636 12.374 1.00 86.44 91 THR A O 1
ATOM 697 N N . GLY A 1 92 ? -14.281 11.220 10.995 1.00 88.88 92 GLY A N 1
ATOM 698 C CA . GLY A 1 92 ? -13.863 9.998 11.657 1.00 88.88 92 GLY A CA 1
ATOM 699 C C . GLY A 1 92 ? -14.706 9.663 12.882 1.00 88.88 92 GLY A C 1
ATOM 700 O O . GLY A 1 92 ? -14.268 8.863 13.712 1.00 88.88 92 GLY A O 1
ATOM 701 N N . ASP A 1 93 ? -15.875 10.276 13.051 1.00 90.06 93 ASP A N 1
ATOM 702 C CA . ASP A 1 93 ? -16.699 10.140 14.254 1.00 90.06 93 ASP A CA 1
ATOM 703 C C . ASP A 1 93 ? -17.744 9.043 14.109 1.00 90.06 93 ASP A C 1
ATOM 705 O O . ASP A 1 93 ? -17.957 8.278 15.055 1.00 90.06 93 ASP A O 1
ATOM 709 N N . ARG A 1 94 ? -18.338 8.904 12.920 1.00 92.81 94 ARG A N 1
ATOM 710 C CA . ARG A 1 94 ? -19.362 7.893 12.655 1.00 92.81 94 ARG A CA 1
ATOM 711 C C . ARG A 1 94 ? -18.843 6.801 11.735 1.00 92.81 94 ARG A C 1
ATOM 713 O O . ARG A 1 94 ? -18.437 7.072 10.611 1.00 92.81 94 ARG A O 1
ATOM 720 N N . ILE A 1 95 ? -18.952 5.554 12.184 1.00 96.00 95 ILE A N 1
ATOM 721 C CA . ILE A 1 95 ? -18.683 4.374 11.358 1.00 96.00 95 ILE A CA 1
ATOM 722 C C . ILE A 1 95 ? -19.806 4.217 10.323 1.00 96.00 95 ILE A C 1
ATOM 724 O O . ILE A 1 95 ? -20.989 4.200 10.667 1.00 96.00 95 ILE A O 1
ATOM 728 N N . THR A 1 96 ? -19.422 4.108 9.054 1.00 94.69 96 THR A N 1
ATOM 729 C CA . THR A 1 96 ? -20.314 3.888 7.905 1.00 94.69 96 THR A CA 1
ATOM 730 C C . THR A 1 96 ? -20.234 2.456 7.388 1.00 94.69 96 THR A C 1
ATOM 732 O O . THR A 1 96 ? -21.236 1.929 6.913 1.00 94.69 96 THR A O 1
ATOM 735 N N . SER A 1 97 ? -19.078 1.803 7.535 1.00 95.88 97 SER A N 1
ATOM 736 C CA . SER A 1 97 ? -18.908 0.366 7.306 1.00 95.88 97 SER A CA 1
ATOM 737 C C . SER A 1 97 ? -17.985 -0.217 8.372 1.00 95.88 97 SER A C 1
ATOM 739 O O . SER A 1 97 ? -16.899 0.328 8.588 1.00 95.88 97 SER A O 1
ATOM 741 N N . PRO A 1 98 ? -18.367 -1.316 9.040 1.00 96.75 98 PRO A N 1
ATOM 742 C CA . PRO A 1 98 ? -17.513 -1.938 10.039 1.00 96.75 98 PRO A CA 1
ATOM 743 C C . PRO A 1 98 ? -16.272 -2.581 9.407 1.00 96.75 98 PRO A C 1
ATOM 745 O O . PRO A 1 98 ? -16.296 -2.985 8.242 1.00 96.75 98 PRO A O 1
ATOM 748 N N . ALA A 1 99 ? -15.198 -2.694 10.191 1.00 96.56 99 ALA A N 1
ATOM 749 C CA . ALA A 1 99 ? -14.068 -3.545 9.848 1.00 96.56 99 ALA A CA 1
ATOM 750 C C . ALA A 1 99 ? -14.525 -5.009 9.741 1.00 96.56 99 ALA A C 1
ATOM 752 O O . ALA A 1 99 ? -15.374 -5.464 10.510 1.00 96.56 99 ALA A O 1
ATOM 753 N N . ALA A 1 100 ? -13.924 -5.753 8.818 1.00 96.69 100 ALA A N 1
ATOM 754 C CA . ALA A 1 100 ? -14.136 -7.188 8.655 1.00 96.69 100 ALA A CA 1
ATOM 755 C C . ALA A 1 100 ? -12.775 -7.865 8.418 1.00 96.69 100 ALA A C 1
ATOM 757 O O . ALA A 1 100 ? -12.485 -8.265 7.287 1.00 96.69 100 ALA A O 1
ATOM 758 N N . PRO A 1 101 ? -11.907 -7.930 9.452 1.00 94.75 101 PRO A N 1
ATOM 759 C CA . PRO A 1 101 ? -10.524 -8.355 9.289 1.00 94.75 101 PRO A CA 1
ATOM 760 C C . PRO A 1 101 ? -10.417 -9.745 8.660 1.00 94.75 101 PRO A C 1
ATOM 762 O O . PRO A 1 101 ? -11.040 -10.703 9.116 1.00 94.75 101 PRO A O 1
ATOM 765 N N . ALA A 1 102 ? -9.594 -9.859 7.625 1.00 94.44 102 ALA A N 1
ATOM 766 C CA . ALA A 1 102 ? -9.319 -11.107 6.931 1.00 94.44 102 ALA A CA 1
ATOM 767 C C . ALA A 1 102 ? -7.892 -11.090 6.371 1.00 94.44 102 ALA A C 1
ATOM 769 O O . ALA A 1 102 ? -7.248 -10.044 6.308 1.00 94.44 102 ALA A O 1
ATOM 770 N N . ALA A 1 103 ? -7.391 -12.245 5.926 1.00 90.94 103 ALA A N 1
ATOM 771 C CA . ALA A 1 103 ? -6.095 -12.301 5.256 1.00 90.94 103 ALA A CA 1
ATOM 772 C C . ALA A 1 103 ? -6.088 -11.393 4.009 1.00 90.94 103 ALA A C 1
ATOM 774 O O . ALA A 1 103 ? -6.999 -11.465 3.174 1.00 90.94 103 ALA A O 1
ATOM 775 N N . VAL A 1 104 ? -5.057 -10.551 3.895 1.00 93.94 104 VAL A N 1
ATOM 776 C CA . VAL A 1 104 ? -4.873 -9.574 2.803 1.00 93.94 104 VAL A CA 1
ATOM 777 C C . VAL A 1 104 ? -3.725 -9.932 1.860 1.00 93.94 104 VAL A C 1
ATOM 779 O O . VAL A 1 104 ? -3.543 -9.264 0.847 1.00 93.94 104 VAL A O 1
ATOM 782 N N . SER A 1 105 ? -2.961 -10.990 2.145 1.00 91.88 105 SER A N 1
ATOM 783 C CA . SER A 1 105 ? -1.736 -11.309 1.403 1.00 91.88 105 SER A CA 1
ATOM 784 C C . SER A 1 105 ? -1.991 -11.552 -0.094 1.00 91.88 105 SER A C 1
ATOM 786 O O . SER A 1 105 ? -1.230 -11.063 -0.919 1.00 91.88 105 SER A O 1
ATOM 788 N N . SER A 1 106 ? -3.098 -12.206 -0.476 1.00 93.38 106 SER A N 1
ATOM 789 C CA . SER A 1 106 ? -3.472 -12.371 -1.894 1.00 93.38 106 SER A CA 1
ATOM 790 C C . SER A 1 106 ? -3.846 -11.049 -2.572 1.00 93.38 106 SER A C 1
ATOM 792 O O . SER A 1 106 ? -3.468 -10.819 -3.719 1.00 93.38 106 SER A O 1
ATOM 794 N N . THR A 1 107 ? -4.553 -10.163 -1.865 1.00 94.75 107 THR A N 1
ATOM 795 C CA . THR A 1 107 ? -4.910 -8.822 -2.350 1.00 94.75 107 THR A CA 1
ATOM 796 C C . THR A 1 107 ? -3.662 -7.970 -2.575 1.00 94.75 107 THR A C 1
ATOM 798 O O . THR A 1 107 ? -3.550 -7.305 -3.601 1.00 94.75 107 THR A O 1
ATOM 801 N N . ILE A 1 108 ? -2.706 -8.017 -1.643 1.00 95.25 108 ILE A N 1
ATOM 802 C CA . ILE A 1 108 ? -1.424 -7.306 -1.738 1.00 95.25 108 ILE A CA 1
ATOM 803 C C . ILE A 1 108 ? -0.593 -7.853 -2.902 1.00 95.25 108 ILE A C 1
ATOM 805 O O . ILE A 1 108 ? -0.065 -7.076 -3.695 1.00 95.25 108 ILE A O 1
ATOM 809 N N . ASP A 1 109 ? -0.495 -9.178 -3.030 1.00 95.38 109 ASP A N 1
ATOM 810 C CA . ASP A 1 109 ? 0.284 -9.828 -4.084 1.00 95.38 109 ASP A CA 1
ATOM 811 C C . ASP A 1 109 ? -0.238 -9.502 -5.487 1.00 95.38 109 ASP A C 1
ATOM 813 O O . ASP A 1 109 ? 0.556 -9.178 -6.375 1.00 95.38 109 ASP A O 1
ATOM 817 N N . LEU A 1 110 ? -1.562 -9.502 -5.668 1.00 96.50 110 LEU A N 1
ATOM 818 C CA . LEU A 1 110 ? -2.196 -9.066 -6.910 1.00 96.50 110 LEU A CA 1
ATOM 819 C C . LEU A 1 110 ? -1.968 -7.569 -7.163 1.00 96.50 110 LEU A C 1
ATOM 821 O O . LEU A 1 110 ? -1.558 -7.193 -8.259 1.00 96.50 110 LEU A O 1
ATOM 825 N N . ALA A 1 111 ? -2.174 -6.716 -6.155 1.00 97.75 111 ALA A N 1
ATOM 826 C CA . ALA A 1 111 ? -2.006 -5.274 -6.306 1.00 97.75 111 ALA A CA 1
ATOM 827 C C . ALA A 1 111 ? -0.560 -4.893 -6.670 1.00 97.75 111 ALA A C 1
ATOM 829 O O . ALA A 1 111 ? -0.344 -4.027 -7.515 1.00 97.75 111 ALA A O 1
ATOM 830 N N . PHE A 1 112 ? 0.455 -5.555 -6.106 1.00 97.81 112 PHE A N 1
ATOM 831 C CA . PHE A 1 112 ? 1.839 -5.328 -6.528 1.00 97.81 112 PHE A CA 1
ATOM 832 C C . PHE A 1 112 ? 2.090 -5.758 -7.980 1.00 97.81 112 PHE A C 1
ATOM 834 O O . PHE A 1 112 ? 2.755 -5.020 -8.710 1.00 97.81 112 PHE A O 1
ATOM 841 N N . ALA A 1 113 ? 1.535 -6.890 -8.426 1.00 97.31 113 ALA A N 1
ATOM 842 C CA . ALA A 1 113 ? 1.660 -7.327 -9.819 1.00 97.31 113 ALA A CA 1
ATOM 843 C C . ALA A 1 113 ? 1.008 -6.332 -10.795 1.00 97.31 113 ALA A C 1
ATOM 845 O O . ALA A 1 113 ? 1.611 -5.934 -11.797 1.00 97.31 113 ALA A O 1
ATOM 846 N N . GLU A 1 114 ? -0.206 -5.874 -10.478 1.00 98.12 114 GLU A N 1
ATOM 847 C CA . GLU A 1 114 ? -0.925 -4.867 -11.262 1.00 98.12 114 GLU A CA 1
ATOM 848 C C . GLU A 1 114 ? -0.181 -3.529 -11.296 1.00 98.12 114 GLU A C 1
ATOM 850 O O . GLU A 1 114 ? -0.062 -2.916 -12.360 1.00 98.12 114 GLU A O 1
ATOM 855 N N . LEU A 1 115 ? 0.372 -3.085 -10.161 1.00 98.44 115 LEU A N 1
ATOM 856 C CA . LEU A 1 115 ? 1.158 -1.855 -10.091 1.00 98.44 115 LEU A CA 1
ATOM 857 C C . LEU A 1 115 ? 2.426 -1.956 -10.943 1.00 98.44 115 LEU A C 1
ATOM 859 O O . LEU A 1 115 ? 2.710 -1.048 -11.721 1.00 98.44 115 LEU A O 1
ATOM 863 N N . ALA A 1 116 ? 3.168 -3.059 -10.856 1.00 97.94 116 ALA A N 1
ATOM 864 C CA . ALA A 1 116 ? 4.363 -3.267 -11.669 1.00 97.94 116 ALA A CA 1
ATOM 865 C C . ALA A 1 116 ? 4.040 -3.232 -13.171 1.00 97.94 116 ALA A C 1
ATOM 867 O O . ALA A 1 116 ? 4.754 -2.609 -13.962 1.00 97.94 116 ALA A O 1
ATOM 868 N N . HIS A 1 117 ? 2.927 -3.855 -13.568 1.00 97.69 117 HIS A N 1
ATOM 869 C CA . HIS A 1 117 ? 2.449 -3.823 -14.944 1.00 97.69 117 HIS A CA 1
ATOM 870 C C . HIS A 1 117 ? 2.055 -2.407 -15.387 1.00 97.69 117 HIS A C 1
ATOM 872 O O . HIS A 1 117 ? 2.473 -1.969 -16.463 1.00 97.69 117 HIS A O 1
ATOM 878 N N . HIS A 1 118 ? 1.308 -1.682 -14.548 1.00 97.81 118 HIS A N 1
ATOM 879 C CA . HIS A 1 118 ? 0.922 -0.292 -14.783 1.00 97.81 118 HIS A CA 1
ATOM 880 C C . HIS A 1 118 ? 2.149 0.602 -14.994 1.00 97.81 118 HIS A C 1
ATOM 882 O O . HIS A 1 118 ? 2.215 1.331 -15.984 1.00 97.81 118 HIS A O 1
ATOM 888 N N . VAL A 1 119 ? 3.147 0.498 -14.112 1.00 97.69 119 VAL A N 1
ATOM 889 C CA . VAL A 1 119 ? 4.385 1.283 -14.192 1.00 97.69 119 VAL A CA 1
ATOM 890 C C . VAL A 1 119 ? 5.140 0.959 -15.472 1.00 97.69 119 VAL A C 1
ATOM 892 O O . VAL A 1 119 ? 5.456 1.875 -16.226 1.00 97.69 119 VAL A O 1
ATOM 895 N N . ARG A 1 120 ? 5.375 -0.329 -15.763 1.00 97.69 120 ARG A N 1
ATOM 896 C CA . ARG A 1 120 ? 6.100 -0.776 -16.964 1.00 97.69 120 ARG A CA 1
ATOM 897 C C . ARG A 1 120 ? 5.470 -0.244 -18.254 1.00 97.69 120 ARG A C 1
ATOM 899 O O . ARG A 1 120 ? 6.197 0.253 -19.114 1.00 97.69 120 ARG A O 1
ATOM 906 N N . ILE A 1 121 ? 4.142 -0.329 -18.382 1.00 97.31 121 ILE A N 1
ATOM 907 C CA . ILE A 1 121 ? 3.418 0.232 -19.533 1.00 97.31 121 ILE A CA 1
ATOM 908 C C . ILE A 1 121 ? 3.534 1.756 -19.555 1.00 97.31 121 ILE A C 1
ATOM 910 O O . ILE A 1 121 ? 3.831 2.323 -20.604 1.00 97.31 121 ILE A O 1
ATOM 914 N N . GLY A 1 122 ? 3.349 2.419 -18.411 1.00 95.25 122 GLY A N 1
ATOM 915 C CA . GLY A 1 122 ? 3.390 3.878 -18.303 1.00 95.25 122 GLY A CA 1
ATOM 916 C C . GLY A 1 122 ? 4.726 4.500 -18.721 1.00 95.25 122 GLY A C 1
ATOM 917 O O . GLY A 1 122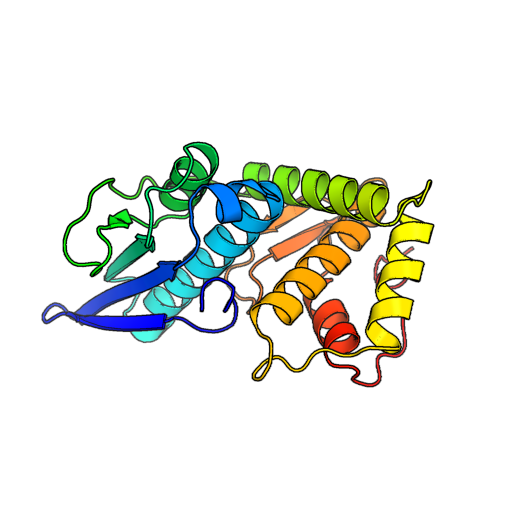 ? 4.745 5.618 -19.229 1.00 95.25 122 GLY A O 1
ATOM 918 N N . ILE A 1 123 ? 5.838 3.774 -18.560 1.00 94.25 123 ILE A N 1
ATOM 919 C CA . ILE A 1 123 ? 7.173 4.201 -19.018 1.00 94.25 123 ILE A CA 1
ATOM 920 C C . ILE A 1 123 ? 7.577 3.622 -20.384 1.00 94.25 123 ILE A C 1
ATOM 922 O O . ILE A 1 123 ? 8.702 3.849 -20.831 1.00 94.25 123 ILE A O 1
ATOM 926 N N . GLY A 1 124 ? 6.690 2.866 -21.040 1.00 94.44 124 GLY A N 1
ATOM 927 C CA . GLY A 1 124 ? 6.896 2.342 -22.392 1.00 94.44 124 GLY A CA 1
ATOM 928 C C . GLY A 1 124 ? 7.982 1.271 -22.511 1.00 94.44 124 GLY A C 1
ATOM 929 O O . GLY A 1 124 ? 8.599 1.149 -23.567 1.00 94.44 124 GLY A O 1
ATOM 930 N N . GLN A 1 125 ? 8.253 0.507 -21.448 1.00 96.38 125 GLN A N 1
ATOM 931 C CA . GLN A 1 125 ? 9.299 -0.519 -21.459 1.00 96.38 125 GLN A CA 1
ATOM 932 C C . GLN A 1 125 ? 8.736 -1.912 -21.762 1.00 96.38 125 GLN A C 1
ATOM 934 O O . GLN A 1 125 ? 7.685 -2.317 -21.261 1.00 96.38 125 GLN A O 1
ATOM 939 N N . VAL A 1 126 ? 9.471 -2.686 -22.564 1.00 92.81 126 VAL A N 1
ATOM 940 C CA . VAL A 1 126 ? 9.063 -4.050 -22.940 1.00 92.81 126 VAL A CA 1
ATOM 941 C C . VAL A 1 126 ? 9.235 -5.004 -21.760 1.00 92.81 126 VAL A C 1
ATOM 943 O O . VAL A 1 126 ? 8.309 -5.735 -21.412 1.00 92.81 126 VAL A O 1
ATOM 946 N N . THR A 1 127 ? 10.398 -4.969 -21.107 1.00 95.12 127 THR A N 1
ATOM 947 C CA . THR A 1 127 ? 10.755 -5.910 -20.038 1.00 95.12 127 THR A CA 1
ATOM 948 C C . THR A 1 127 ? 10.665 -5.269 -18.658 1.00 95.12 127 THR A C 1
ATOM 950 O O . THR A 1 127 ? 10.876 -4.067 -18.494 1.00 95.12 127 THR A O 1
ATOM 953 N N . MET A 1 128 ? 10.393 -6.092 -17.640 1.00 95.19 128 MET A N 1
ATOM 954 C CA . MET A 1 128 ? 10.363 -5.645 -16.244 1.00 95.19 128 MET A CA 1
ATOM 955 C C . MET A 1 128 ? 11.739 -5.148 -15.770 1.00 95.19 128 MET A C 1
ATOM 957 O O . MET A 1 128 ? 11.837 -4.146 -15.072 1.00 95.19 128 MET A O 1
ATOM 961 N N . ALA A 1 129 ? 12.819 -5.794 -16.220 1.00 95.19 129 ALA A N 1
ATOM 962 C CA . ALA A 1 129 ? 14.180 -5.399 -15.867 1.00 95.19 129 ALA A CA 1
ATOM 963 C C . ALA A 1 129 ? 14.558 -4.032 -16.459 1.00 95.19 129 ALA A C 1
ATOM 965 O O . ALA A 1 129 ? 15.166 -3.211 -15.773 1.00 95.19 129 ALA A O 1
ATOM 966 N N . ALA A 1 130 ? 14.178 -3.762 -17.714 1.00 95.50 130 ALA A N 1
ATOM 967 C CA . ALA A 1 130 ? 14.367 -2.440 -18.307 1.00 95.50 130 ALA A CA 1
ATOM 968 C C . ALA A 1 130 ? 13.524 -1.387 -17.577 1.00 95.50 130 ALA A C 1
ATOM 970 O O . ALA A 1 130 ? 14.038 -0.323 -17.242 1.00 95.50 130 ALA A O 1
ATOM 971 N N . ALA A 1 131 ? 12.271 -1.719 -17.246 1.00 97.00 131 ALA A N 1
ATOM 972 C CA . ALA A 1 131 ? 11.398 -0.845 -16.475 1.00 97.00 131 ALA A CA 1
ATOM 973 C C . ALA A 1 131 ? 11.991 -0.445 -15.122 1.00 97.00 131 ALA A C 1
ATOM 975 O O . ALA A 1 131 ? 12.007 0.743 -14.788 1.00 97.00 131 ALA A O 1
ATOM 976 N N . LEU A 1 132 ? 12.518 -1.415 -14.371 1.00 96.31 132 LEU A N 1
ATOM 977 C CA . LEU A 1 132 ? 13.158 -1.163 -13.086 1.00 96.31 132 LEU A CA 1
ATOM 978 C C . LEU A 1 132 ? 14.367 -0.242 -13.250 1.00 96.31 132 LEU A C 1
ATOM 980 O O . LEU A 1 132 ? 14.399 0.813 -12.623 1.00 96.31 132 LEU A O 1
ATOM 984 N N . ARG A 1 133 ? 15.306 -0.580 -14.144 1.00 95.38 133 ARG A N 1
ATOM 985 C CA . ARG A 1 133 ? 16.514 0.233 -14.368 1.00 95.38 133 ARG A CA 1
ATOM 986 C C . ARG A 1 133 ? 16.178 1.672 -14.749 1.00 95.38 133 ARG A C 1
ATOM 988 O O . ARG A 1 133 ? 16.667 2.600 -14.113 1.00 95.38 133 ARG A O 1
ATOM 995 N N . THR A 1 134 ? 15.293 1.868 -15.727 1.00 95.81 134 THR A N 1
ATOM 996 C CA . THR A 1 134 ? 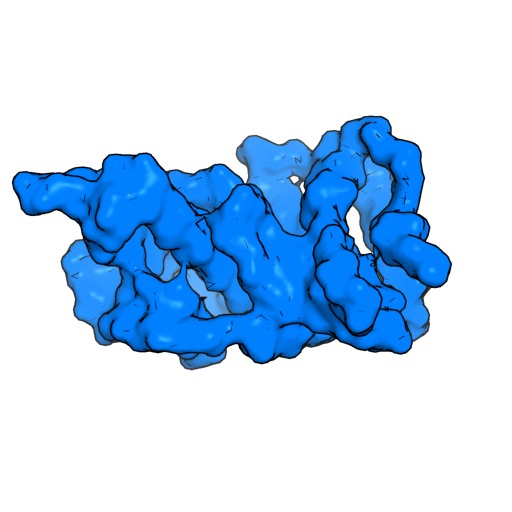14.863 3.206 -16.158 1.00 95.81 134 THR A CA 1
ATOM 997 C C . THR A 1 134 ? 14.199 3.986 -15.023 1.00 95.81 134 THR A C 1
ATOM 999 O O . THR A 1 134 ? 14.446 5.184 -14.868 1.00 95.81 134 THR A O 1
ATOM 1002 N N . THR A 1 135 ? 13.369 3.329 -14.208 1.00 95.25 135 THR A N 1
ATOM 1003 C CA . THR A 1 135 ? 12.700 3.982 -13.073 1.00 95.25 135 THR A CA 1
ATOM 1004 C C . THR A 1 135 ? 13.702 4.370 -11.989 1.00 95.25 135 THR A C 1
ATOM 1006 O O . THR A 1 135 ? 13.664 5.508 -11.516 1.00 95.25 135 THR A O 1
ATOM 1009 N N . GLU A 1 136 ? 14.641 3.484 -11.639 1.00 95.31 136 GLU A N 1
ATOM 1010 C CA . GLU A 1 136 ? 15.698 3.790 -10.673 1.00 95.31 136 GLU A CA 1
ATOM 1011 C C . GLU A 1 136 ? 16.586 4.945 -11.158 1.00 95.31 136 GLU A C 1
ATOM 1013 O O . GLU A 1 136 ? 16.812 5.896 -10.416 1.00 95.31 136 GLU A O 1
ATOM 1018 N N . GLU A 1 137 ? 17.061 4.910 -12.407 1.00 94.00 137 GLU A N 1
ATOM 1019 C CA . GLU A 1 137 ? 17.879 5.980 -12.997 1.00 94.00 137 GLU A CA 1
ATOM 1020 C C . GLU A 1 137 ? 17.157 7.328 -12.976 1.00 94.00 137 GLU A C 1
ATOM 1022 O O . GLU A 1 137 ? 17.736 8.348 -12.592 1.00 94.00 137 GLU A O 1
ATOM 1027 N N . ARG A 1 138 ? 15.869 7.342 -13.341 1.00 93.69 138 ARG A N 1
ATOM 1028 C CA . ARG A 1 138 ? 15.046 8.553 -13.289 1.00 93.69 138 ARG A CA 1
ATOM 1029 C C . ARG A 1 138 ? 14.942 9.102 -11.866 1.00 93.69 138 ARG A C 1
ATOM 1031 O O . ARG A 1 138 ? 14.968 10.319 -11.702 1.00 93.69 138 ARG A O 1
ATOM 1038 N N . ARG A 1 139 ? 14.813 8.237 -10.853 1.00 93.62 139 ARG A N 1
ATOM 1039 C CA . ARG A 1 139 ? 14.754 8.658 -9.444 1.00 93.62 139 ARG A CA 1
ATOM 1040 C C . ARG A 1 139 ? 16.105 9.139 -8.924 1.00 93.62 139 ARG A C 1
ATOM 1042 O O . ARG A 1 139 ? 16.139 10.196 -8.312 1.00 93.62 139 ARG A O 1
ATOM 1049 N N . ARG A 1 140 ? 17.211 8.469 -9.262 1.00 92.25 140 ARG A N 1
ATOM 1050 C CA . ARG A 1 140 ? 18.568 8.931 -8.908 1.00 92.25 140 ARG A CA 1
ATOM 1051 C C . ARG A 1 140 ? 18.865 10.327 -9.474 1.00 92.25 140 ARG A C 1
ATOM 1053 O O . ARG A 1 140 ? 19.500 11.132 -8.807 1.00 92.25 140 ARG A O 1
ATOM 1060 N N . ARG A 1 141 ? 18.377 10.640 -10.682 1.00 93.88 141 ARG A N 1
ATOM 1061 C CA . ARG A 1 141 ? 18.534 11.969 -11.312 1.00 93.88 141 ARG A CA 1
ATOM 1062 C C . ARG A 1 141 ? 17.599 13.044 -10.756 1.00 93.88 141 ARG A C 1
ATOM 1064 O O . ARG A 1 141 ? 17.893 14.225 -10.899 1.00 93.88 141 ARG A O 1
ATOM 1071 N N . ALA A 1 142 ? 16.466 12.650 -10.184 1.00 94.31 142 ALA A N 1
ATOM 1072 C CA . ALA A 1 142 ? 15.479 13.561 -9.616 1.00 94.31 142 ALA A CA 1
ATOM 1073 C C . ALA A 1 142 ? 14.931 12.992 -8.295 1.00 94.31 142 ALA A C 1
ATOM 1075 O O . ALA A 1 142 ? 13.796 12.484 -8.277 1.00 94.31 142 ALA A O 1
ATOM 1076 N N . PRO A 1 143 ? 15.734 13.048 -7.214 1.00 94.06 143 PRO A N 1
ATOM 1077 C CA . PRO A 1 143 ? 15.314 12.604 -5.894 1.00 94.06 143 PRO A CA 1
ATOM 1078 C C . PRO A 1 143 ? 14.062 13.337 -5.419 1.00 94.06 143 PRO A C 1
ATOM 1080 O O . PRO A 1 143 ? 13.768 14.456 -5.846 1.00 94.06 143 PRO A O 1
ATOM 1083 N N . LEU A 1 144 ? 13.316 12.693 -4.531 1.00 94.88 144 LEU A N 1
ATOM 1084 C CA . LEU A 1 144 ? 12.151 13.271 -3.881 1.00 94.88 144 LEU A CA 1
ATOM 1085 C C . LEU A 1 144 ? 12.424 13.389 -2.389 1.00 94.88 144 LEU A C 1
ATOM 1087 O O . LEU 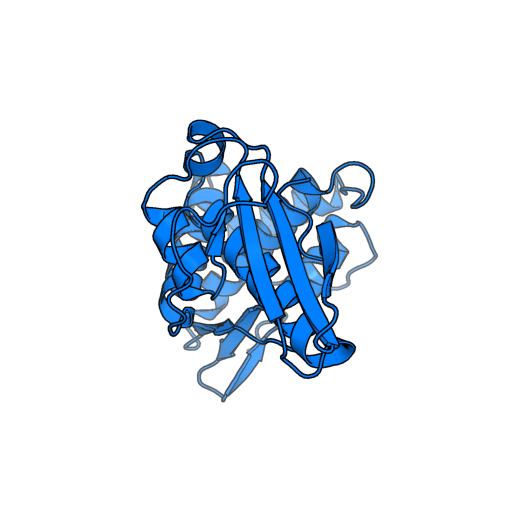A 1 144 ? 12.849 12.430 -1.748 1.00 94.88 144 LEU A O 1
ATOM 1091 N N . ASP A 1 145 ? 12.129 14.561 -1.848 1.00 92.38 145 ASP A N 1
ATOM 1092 C CA . ASP A 1 145 ? 12.110 14.781 -0.411 1.00 92.38 145 ASP A CA 1
ATOM 1093 C C . ASP A 1 145 ? 10.770 14.303 0.172 1.00 92.38 145 ASP A C 1
ATOM 1095 O O . ASP A 1 145 ? 9.695 14.631 -0.349 1.00 92.38 145 ASP A O 1
ATOM 1099 N N . LEU A 1 146 ? 10.843 13.489 1.228 1.00 91.12 146 LEU A N 1
ATOM 1100 C CA . LEU A 1 146 ? 9.674 12.885 1.872 1.00 91.12 146 LEU A CA 1
ATOM 1101 C C . LEU A 1 146 ? 8.765 13.942 2.509 1.00 91.12 146 LEU A C 1
ATOM 1103 O O . LEU A 1 146 ? 7.542 13.827 2.415 1.00 91.12 146 LEU A O 1
ATOM 1107 N N . ASP A 1 147 ? 9.334 14.965 3.143 1.00 89.69 147 ASP A N 1
ATOM 1108 C CA . ASP A 1 147 ? 8.555 15.967 3.866 1.00 89.69 147 ASP A CA 1
ATOM 1109 C C . ASP A 1 147 ? 7.921 16.986 2.904 1.00 89.69 147 ASP A C 1
ATOM 1111 O O . ASP A 1 147 ? 6.761 17.370 3.085 1.00 89.69 147 ASP A O 1
ATOM 1115 N N . ALA A 1 148 ? 8.626 17.359 1.833 1.00 91.25 148 A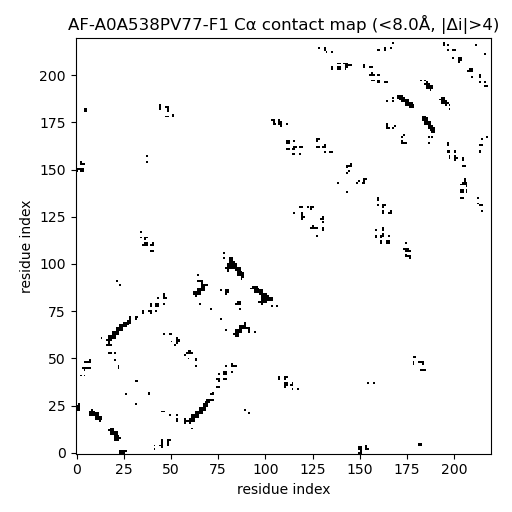LA A N 1
ATOM 1116 C CA . ALA A 1 148 ? 8.140 18.277 0.808 1.00 91.25 148 ALA A CA 1
ATOM 1117 C C . ALA A 1 148 ? 7.124 17.630 -0.150 1.00 91.25 148 ALA A C 1
ATOM 1119 O O . ALA A 1 148 ? 6.168 18.287 -0.570 1.00 91.25 148 ALA A O 1
ATOM 1120 N N . ASN A 1 149 ? 7.300 16.353 -0.515 1.00 91.69 149 ASN A N 1
ATOM 1121 C CA . ASN A 1 149 ? 6.395 15.640 -1.423 1.00 91.69 149 ASN A CA 1
ATOM 1122 C C . ASN A 1 149 ? 6.146 14.181 -0.991 1.00 91.69 149 ASN A C 1
ATOM 1124 O O . ASN A 1 149 ? 6.530 13.245 -1.702 1.00 91.69 149 ASN A O 1
ATOM 1128 N N . PRO A 1 150 ? 5.419 13.953 0.118 1.00 90.81 150 PRO A N 1
ATOM 1129 C CA . PRO A 1 150 ? 5.186 12.606 0.637 1.00 90.81 150 PRO A CA 1
ATOM 1130 C C . PRO A 1 150 ? 4.413 11.719 -0.344 1.00 90.81 150 PRO A C 1
ATOM 1132 O O . PRO A 1 150 ? 4.661 10.520 -0.432 1.00 90.81 150 PRO A O 1
ATOM 1135 N N . ALA A 1 151 ? 3.485 12.297 -1.115 1.00 91.50 151 ALA A N 1
ATOM 1136 C CA . ALA A 1 151 ? 2.698 11.539 -2.083 1.00 91.50 151 ALA A CA 1
ATOM 1137 C C . ALA A 1 151 ? 3.540 11.040 -3.256 1.00 91.50 151 ALA A C 1
ATOM 1139 O O . ALA A 1 151 ? 3.442 9.866 -3.614 1.00 91.50 151 ALA A O 1
ATOM 1140 N N . GLY A 1 152 ? 4.385 11.900 -3.828 1.00 94.50 152 GLY A N 1
ATOM 1141 C CA . GLY A 1 152 ? 5.326 11.487 -4.864 1.00 94.50 152 GLY A CA 1
ATOM 1142 C C . GLY A 1 152 ? 6.351 10.492 -4.328 1.00 94.50 152 GLY A C 1
ATOM 1143 O O . GLY A 1 152 ? 6.593 9.477 -4.975 1.00 94.50 152 GLY A O 1
ATOM 1144 N N . TYR A 1 153 ? 6.893 10.752 -3.134 1.00 94.56 153 TYR A N 1
ATOM 1145 C CA . TYR A 1 153 ? 7.885 9.893 -2.494 1.00 94.56 153 TYR A CA 1
ATOM 1146 C C . TYR A 1 153 ? 7.370 8.460 -2.339 1.00 94.56 153 TYR A C 1
ATOM 1148 O O . TYR A 1 153 ? 7.938 7.528 -2.910 1.00 94.56 153 TYR A O 1
ATOM 1156 N N . TRP A 1 154 ? 6.250 8.283 -1.633 1.00 94.62 154 TRP A N 1
ATOM 1157 C CA . TRP A 1 154 ? 5.704 6.954 -1.371 1.00 94.62 154 TRP A CA 1
ATOM 1158 C C . TRP A 1 154 ? 5.227 6.265 -2.643 1.00 94.62 154 TRP A C 1
ATOM 1160 O O . TRP A 1 154 ? 5.492 5.078 -2.811 1.00 94.62 154 TRP A O 1
ATOM 1170 N N . THR A 1 155 ? 4.621 7.003 -3.580 1.00 95.38 155 THR A N 1
ATOM 1171 C CA . THR A 1 155 ? 4.278 6.452 -4.900 1.00 95.38 155 THR A CA 1
ATOM 1172 C C . THR A 1 155 ? 5.511 5.840 -5.562 1.00 95.38 155 THR A C 1
ATOM 1174 O O . THR A 1 155 ? 5.496 4.660 -5.894 1.00 95.38 155 THR A O 1
ATOM 1177 N N . SER A 1 156 ? 6.618 6.582 -5.655 1.00 95.94 156 SER A N 1
ATOM 1178 C CA . SER A 1 156 ? 7.854 6.074 -6.259 1.00 95.94 156 SER A CA 1
ATOM 1179 C C . SER A 1 156 ? 8.460 4.884 -5.509 1.00 95.94 156 SER A C 1
ATOM 1181 O O . SER A 1 156 ? 8.996 3.977 -6.145 1.00 95.94 156 SER A O 1
ATOM 1183 N N . VAL A 1 157 ? 8.355 4.842 -4.175 1.00 95.81 157 VAL A N 1
ATOM 1184 C CA . VAL A 1 157 ? 8.798 3.683 -3.381 1.00 95.81 157 VAL A CA 1
ATOM 1185 C C . VAL A 1 157 ? 7.990 2.434 -3.738 1.00 95.81 157 VAL A C 1
ATOM 1187 O O . VAL A 1 157 ? 8.581 1.375 -3.965 1.00 95.81 157 VAL A O 1
ATOM 1190 N N . PHE A 1 158 ? 6.662 2.542 -3.821 1.00 96.81 158 PHE A N 1
ATOM 1191 C CA . PHE A 1 158 ? 5.791 1.422 -4.189 1.00 96.81 158 PHE A CA 1
ATOM 1192 C C . PHE A 1 158 ? 6.000 0.972 -5.633 1.00 96.81 158 PHE A C 1
ATOM 1194 O O . PHE A 1 158 ? 6.058 -0.228 -5.879 1.00 96.81 158 PHE A O 1
ATOM 1201 N N . GLU A 1 159 ? 6.165 1.904 -6.572 1.00 97.00 159 GLU A N 1
ATOM 1202 C CA . GLU A 1 159 ? 6.432 1.592 -7.979 1.00 97.00 159 GLU A CA 1
ATOM 1203 C C . GLU A 1 159 ? 7.743 0.811 -8.147 1.00 97.00 159 GLU A C 1
ATOM 1205 O O . GLU A 1 159 ? 7.750 -0.256 -8.761 1.00 97.00 159 GLU A O 1
ATOM 1210 N N . LEU A 1 160 ? 8.842 1.287 -7.550 1.00 96.62 160 LEU A N 1
ATOM 1211 C CA . LEU A 1 160 ? 10.129 0.582 -7.574 1.00 96.62 160 LEU A CA 1
ATOM 1212 C C . LEU A 1 160 ? 10.039 -0.794 -6.905 1.00 96.62 160 LEU A C 1
ATOM 1214 O O . LEU A 1 160 ? 10.540 -1.782 -7.444 1.00 96.62 160 LEU A O 1
ATOM 1218 N N . SER A 1 161 ? 9.369 -0.862 -5.753 1.00 95.88 161 SER A N 1
ATOM 1219 C CA . SER A 1 161 ? 9.172 -2.115 -5.022 1.00 95.88 161 SER A CA 1
ATOM 1220 C C . SER A 1 161 ? 8.373 -3.122 -5.849 1.00 95.88 161 SER A C 1
ATOM 1222 O O . SER A 1 161 ? 8.761 -4.283 -5.916 1.00 95.88 161 SER A O 1
ATOM 1224 N N . ALA A 1 162 ? 7.310 -2.681 -6.526 1.00 96.94 162 ALA A N 1
ATOM 1225 C CA . ALA A 1 162 ? 6.476 -3.519 -7.383 1.00 96.94 162 ALA A CA 1
ATOM 1226 C C . ALA A 1 162 ? 7.280 -4.135 -8.536 1.00 96.94 162 ALA A C 1
ATOM 1228 O O . ALA A 1 162 ? 7.236 -5.348 -8.740 1.00 96.94 162 ALA A O 1
ATOM 1229 N N . LEU A 1 163 ? 8.063 -3.318 -9.250 1.00 96.94 163 LEU A N 1
ATOM 1230 C CA . LEU A 1 163 ? 8.923 -3.787 -10.342 1.00 96.94 163 LEU A CA 1
ATOM 1231 C C . LEU A 1 163 ? 9.948 -4.824 -9.852 1.00 96.94 163 LEU A C 1
ATOM 1233 O O . LEU A 1 163 ? 10.139 -5.854 -10.498 1.00 96.94 163 LEU A O 1
ATOM 1237 N N . ALA A 1 164 ? 10.576 -4.578 -8.698 1.00 93.94 164 ALA A N 1
ATOM 1238 C CA . ALA A 1 164 ? 11.508 -5.518 -8.076 1.00 93.94 164 ALA A CA 1
ATOM 1239 C C . ALA A 1 164 ? 10.817 -6.831 -7.665 1.00 93.94 164 ALA A C 1
ATOM 1241 O O . ALA A 1 164 ? 11.338 -7.920 -7.908 1.00 93.94 164 ALA A O 1
ATOM 1242 N N . GLY A 1 165 ? 9.608 -6.736 -7.107 1.00 93.56 165 GLY A N 1
ATOM 1243 C CA . GLY A 1 165 ? 8.789 -7.893 -6.756 1.00 93.56 165 GLY A CA 1
ATOM 1244 C C . GLY A 1 165 ? 8.472 -8.776 -7.947 1.00 93.56 165 GLY A C 1
ATOM 1245 O O . GLY A 1 165 ? 8.636 -9.992 -7.864 1.00 93.56 165 GLY A O 1
ATOM 1246 N N . GLU A 1 166 ? 8.118 -8.190 -9.085 1.00 94.69 166 GLU A N 1
ATOM 1247 C CA . GLU A 1 166 ? 7.847 -8.978 -10.285 1.00 94.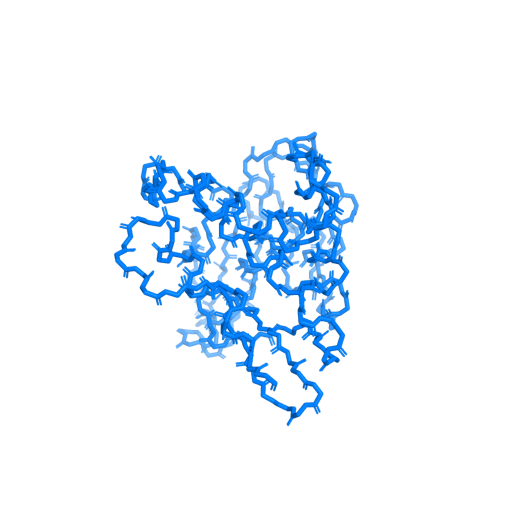69 166 GLU A CA 1
ATOM 1248 C C . GLU A 1 166 ? 9.091 -9.686 -10.840 1.00 94.69 166 GLU A C 1
ATOM 1250 O O . GLU A 1 166 ? 8.987 -10.804 -11.345 1.00 94.69 166 GLU A O 1
ATOM 1255 N N . LEU A 1 167 ? 10.288 -9.116 -10.670 1.00 94.06 167 LEU A N 1
ATOM 1256 C CA . LEU A 1 167 ? 11.539 -9.800 -11.026 1.00 94.06 167 LEU A CA 1
ATOM 1257 C C . LEU A 1 167 ? 11.851 -11.002 -10.122 1.00 94.06 167 LEU A C 1
ATOM 1259 O O . LEU A 1 167 ? 12.559 -11.912 -10.544 1.00 94.06 167 LEU A O 1
ATOM 1263 N N . SER A 1 168 ? 11.289 -11.051 -8.913 1.00 91.94 168 SER A N 1
ATOM 1264 C CA . SER A 1 168 ? 11.449 -12.185 -7.993 1.00 91.94 168 SER A CA 1
ATOM 1265 C C . SER A 1 168 ? 10.485 -13.353 -8.266 1.00 91.94 168 SER A C 1
ATOM 1267 O O . SER A 1 168 ? 10.685 -14.458 -7.753 1.00 91.94 168 SER A O 1
ATOM 1269 N N . ARG A 1 169 ? 9.442 -13.150 -9.089 1.00 91.50 169 ARG A N 1
ATOM 1270 C CA . ARG A 1 169 ? 8.400 -14.158 -9.374 1.00 91.50 169 ARG A CA 1
ATOM 1271 C C . ARG A 1 169 ? 8.941 -15.493 -9.892 1.00 91.50 169 ARG A C 1
ATOM 1273 O O . ARG A 1 169 ? 8.459 -16.516 -9.399 1.00 91.50 169 ARG A O 1
ATOM 1280 N N . PRO A 1 170 ? 9.929 -15.538 -10.813 1.00 90.81 170 PRO A N 1
ATOM 1281 C CA . PRO A 1 170 ? 10.492 -16.802 -11.298 1.00 90.81 170 PRO A CA 1
ATOM 1282 C C . PRO A 1 170 ? 11.134 -17.650 -10.192 1.00 90.81 170 PRO A C 1
ATOM 1284 O O . PRO A 1 170 ? 11.189 -18.868 -10.309 1.00 90.81 170 PRO A O 1
ATOM 1287 N N . ARG A 1 171 ? 11.562 -17.021 -9.090 1.00 87.25 171 ARG A N 1
ATOM 1288 C CA . ARG A 1 171 ? 12.159 -17.672 -7.910 1.00 87.25 171 ARG A CA 1
ATOM 1289 C C . ARG A 1 171 ? 11.111 -18.032 -6.844 1.00 87.25 171 ARG A C 1
ATOM 1291 O O . ARG A 1 171 ? 11.433 -18.244 -5.676 1.00 87.25 171 ARG A O 1
ATOM 1298 N N . GLY A 1 172 ? 9.833 -18.051 -7.228 1.00 89.44 172 GLY A N 1
ATOM 1299 C CA . GLY A 1 172 ? 8.704 -18.307 -6.334 1.00 89.44 172 GLY A CA 1
ATOM 1300 C C . GLY A 1 172 ? 8.337 -17.136 -5.422 1.00 89.44 172 GLY A C 1
ATOM 1301 O O . GLY A 1 172 ? 7.588 -17.341 -4.472 1.00 89.44 172 GLY A O 1
ATOM 1302 N N . GLY A 1 173 ? 8.824 -15.921 -5.704 1.00 91.31 173 GLY A N 1
ATOM 1303 C CA . GLY A 1 173 ? 8.527 -14.724 -4.917 1.00 91.31 173 GLY A CA 1
ATOM 1304 C C . GLY A 1 173 ? 7.024 -14.462 -4.767 1.00 91.31 173 GLY A C 1
ATOM 1305 O O . GLY A 1 173 ? 6.270 -14.456 -5.752 1.00 91.31 173 GLY A O 1
ATOM 1306 N N . ARG A 1 174 ? 6.580 -14.259 -3.525 1.00 93.81 174 ARG A N 1
ATOM 1307 C CA . ARG A 1 174 ? 5.208 -13.868 -3.169 1.00 93.81 174 ARG A CA 1
ATOM 1308 C C . ARG A 1 174 ? 5.229 -12.741 -2.155 1.00 93.81 174 ARG A C 1
ATOM 1310 O O . ARG A 1 174 ? 5.961 -12.817 -1.169 1.00 93.81 174 ARG A O 1
ATOM 1317 N N . TRP A 1 175 ? 4.416 -11.721 -2.383 1.00 94.25 175 TRP A N 1
ATOM 1318 C CA . TRP A 1 175 ? 4.247 -10.650 -1.418 1.00 94.25 175 TRP A CA 1
ATOM 1319 C C . TRP A 1 175 ? 3.475 -11.135 -0.199 1.00 94.25 175 TRP A C 1
ATOM 1321 O O . TRP A 1 175 ? 2.475 -11.846 -0.302 1.00 94.25 175 TRP A O 1
ATOM 1331 N N . ILE A 1 176 ? 3.957 -10.722 0.964 1.00 91.50 176 ILE A N 1
ATOM 1332 C CA . ILE A 1 176 ? 3.338 -10.959 2.260 1.00 91.50 176 ILE A CA 1
ATOM 1333 C C . ILE A 1 176 ? 3.304 -9.650 3.040 1.00 91.50 176 ILE A C 1
ATOM 1335 O O . ILE A 1 176 ? 4.161 -8.781 2.853 1.00 91.50 176 ILE A O 1
ATOM 1339 N N . ASP A 1 177 ? 2.337 -9.524 3.936 1.00 89.94 177 ASP A N 1
ATOM 1340 C CA . ASP A 1 177 ? 2.367 -8.520 4.984 1.00 89.94 177 ASP A CA 1
ATOM 1341 C C . ASP A 1 177 ? 3.362 -8.914 6.090 1.00 89.94 177 ASP A C 1
ATOM 1343 O O . ASP A 1 177 ? 3.471 -10.080 6.470 1.00 89.94 177 ASP A O 1
ATOM 1347 N N . VAL A 1 178 ? 4.128 -7.933 6.570 1.00 87.50 178 VAL A N 1
ATOM 1348 C CA . VAL A 1 178 ? 5.118 -8.074 7.649 1.00 87.50 178 VAL A CA 1
ATOM 1349 C C . VAL A 1 178 ? 4.901 -6.925 8.635 1.00 87.50 178 VAL A C 1
ATOM 1351 O O . VAL A 1 178 ? 5.403 -5.821 8.398 1.00 87.50 178 VAL A O 1
ATOM 1354 N N . PRO A 1 179 ? 4.127 -7.145 9.713 1.00 72.12 179 PRO A N 1
ATOM 1355 C CA . PRO A 1 179 ? 3.712 -6.089 10.633 1.00 72.12 179 PRO A CA 1
ATOM 1356 C C . PRO A 1 179 ? 4.866 -5.325 11.283 1.00 72.12 179 PRO A C 1
ATOM 1358 O O . PRO A 1 179 ? 4.687 -4.185 11.683 1.00 72.12 179 PRO A O 1
ATOM 1361 N N . GLU A 1 180 ? 6.057 -5.909 11.397 1.00 72.81 180 GLU A N 1
ATOM 1362 C CA . GLU A 1 180 ? 7.194 -5.308 12.098 1.00 72.81 180 GLU A CA 1
ATOM 1363 C C . GLU A 1 180 ? 7.946 -4.255 11.263 1.00 72.81 180 GLU A C 1
ATOM 1365 O O . GLU A 1 180 ? 8.897 -3.640 11.752 1.00 72.81 180 GLU A O 1
ATOM 1370 N N . MET A 1 181 ? 7.560 -4.040 10.001 1.00 76.38 181 MET A N 1
ATOM 1371 C CA . MET A 1 181 ? 8.271 -3.154 9.079 1.00 76.38 181 MET A CA 1
ATOM 1372 C C . MET A 1 181 ? 7.560 -1.805 8.870 1.00 76.38 181 MET A C 1
ATOM 1374 O O . MET A 1 181 ? 6.339 -1.781 8.743 1.00 76.38 181 MET A O 1
ATOM 1378 N N . PRO A 1 182 ? 8.306 -0.683 8.732 1.00 65.81 182 PRO A N 1
ATOM 1379 C CA . PRO A 1 182 ? 7.722 0.634 8.431 1.00 65.81 182 PRO A CA 1
ATOM 1380 C C . PRO A 1 182 ? 6.929 0.674 7.118 1.00 65.81 182 PRO A C 1
ATOM 1382 O O . PRO A 1 182 ? 5.924 1.362 7.010 1.00 65.81 182 PRO A O 1
ATOM 1385 N N . VAL A 1 183 ? 7.380 -0.089 6.117 1.00 83.81 183 VAL A N 1
ATOM 1386 C CA . VAL A 1 183 ? 6.559 -0.478 4.967 1.00 83.81 183 VAL A CA 1
ATOM 1387 C C . VAL A 1 183 ? 6.245 -1.953 5.178 1.00 83.81 183 VAL A C 1
ATOM 1389 O O . VAL A 1 183 ? 7.169 -2.762 5.050 1.00 83.81 183 VAL A O 1
ATOM 1392 N N . PRO A 1 184 ? 5.005 -2.319 5.538 1.00 89.12 184 PRO A N 1
ATOM 1393 C CA . PRO A 1 184 ? 4.692 -3.619 6.124 1.00 89.12 184 PRO A CA 1
ATOM 1394 C C . PRO A 1 184 ? 4.547 -4.716 5.064 1.00 89.12 184 PRO A C 1
ATOM 1396 O O . PRO A 1 184 ? 3.633 -5.529 5.137 1.00 89.12 184 PRO A O 1
ATOM 1399 N N . PHE A 1 185 ? 5.426 -4.733 4.059 1.00 92.94 185 PHE A N 1
ATOM 1400 C CA . PHE A 1 185 ? 5.416 -5.701 2.968 1.00 92.94 185 PHE A CA 1
ATOM 1401 C C . PHE A 1 185 ? 6.816 -6.248 2.701 1.00 92.94 185 PHE A C 1
ATOM 1403 O O . PHE A 1 185 ? 7.800 -5.504 2.657 1.00 92.94 185 PHE A O 1
ATOM 1410 N N . ALA A 1 186 ? 6.889 -7.552 2.460 1.00 92.94 186 ALA A N 1
ATOM 1411 C CA . ALA A 1 186 ? 8.098 -8.232 2.017 1.00 92.94 186 ALA A CA 1
ATOM 1412 C C . ALA A 1 186 ? 7.761 -9.260 0.939 1.00 92.94 186 ALA A C 1
ATOM 1414 O O . ALA A 1 186 ? 6.608 -9.654 0.773 1.00 92.94 186 ALA A O 1
ATOM 1415 N N . ILE A 1 187 ? 8.785 -9.719 0.233 1.00 93.06 187 ILE A N 1
ATOM 1416 C CA . ILE A 1 187 ? 8.682 -10.833 -0.702 1.00 93.06 187 ILE A CA 1
ATOM 1417 C C . ILE A 1 187 ? 9.242 -12.064 -0.003 1.00 93.06 187 ILE A C 1
ATOM 1419 O O . ILE A 1 187 ? 10.408 -12.077 0.386 1.00 93.06 187 ILE A O 1
ATOM 1423 N N . ARG A 1 188 ? 8.432 -13.112 0.120 1.00 93.81 188 ARG A N 1
ATOM 1424 C CA . ARG A 1 188 ? 8.887 -14.443 0.518 1.00 93.81 188 ARG A CA 1
ATOM 1425 C C . ARG A 1 188 ? 9.286 -15.229 -0.725 1.00 93.81 188 ARG A C 1
ATOM 1427 O O . ARG A 1 188 ? 8.453 -15.439 -1.605 1.00 93.81 188 ARG A O 1
ATOM 1434 N N . LEU A 1 189 ? 10.546 -15.646 -0.796 1.00 92.94 189 LEU A N 1
ATOM 1435 C CA . LEU A 1 189 ? 11.064 -16.511 -1.858 1.00 92.94 189 LEU A CA 1
ATOM 1436 C C . LEU A 1 189 ? 10.726 -17.982 -1.584 1.00 92.94 189 LEU A C 1
ATOM 1438 O O . LEU A 1 189 ? 10.413 -18.355 -0.452 1.00 92.94 189 LEU A O 1
ATOM 1442 N N . ALA A 1 190 ? 10.843 -18.843 -2.602 1.00 90.44 190 ALA A N 1
ATOM 1443 C CA . ALA A 1 190 ? 10.654 -20.288 -2.427 1.00 90.44 190 ALA A CA 1
ATOM 1444 C C . ALA A 1 190 ? 11.652 -20.908 -1.429 1.00 90.44 190 ALA A C 1
ATOM 1446 O O . ALA A 1 190 ? 11.322 -21.883 -0.760 1.00 90.44 190 ALA A O 1
ATOM 1447 N N . SER A 1 191 ? 12.841 -20.313 -1.289 1.00 90.12 191 SER A N 1
ATOM 1448 C CA . SER A 1 191 ? 13.849 -20.683 -0.285 1.00 90.12 191 SER A CA 1
ATOM 1449 C C . SER A 1 191 ? 13.438 -20.354 1.158 1.00 90.12 191 SER A C 1
ATOM 1451 O O . SER A 1 191 ? 14.109 -20.779 2.093 1.00 90.12 191 SER A O 1
ATOM 1453 N N . GLY A 1 192 ? 12.362 -19.581 1.355 1.00 89.56 192 GLY A N 1
ATOM 1454 C CA . GLY A 1 192 ? 11.932 -19.055 2.653 1.00 89.56 192 GLY A CA 1
ATOM 1455 C C . GLY A 1 192 ? 12.565 -17.710 3.027 1.00 89.56 192 GLY A C 1
ATOM 1456 O O . GLY A 1 192 ? 12.127 -17.082 3.990 1.00 89.56 192 GLY A O 1
ATOM 1457 N N . GLU A 1 193 ? 13.547 -17.237 2.258 1.00 90.81 193 GLU A N 1
ATOM 1458 C CA . GLU A 1 193 ? 14.179 -15.934 2.464 1.00 90.81 193 GLU A CA 1
ATOM 1459 C C . GLU A 1 193 ? 13.191 -14.775 2.244 1.00 90.81 193 GLU A C 1
ATOM 1461 O O . GLU A 1 193 ? 12.306 -14.838 1.384 1.00 90.81 193 GLU A O 1
ATOM 1466 N N . LEU A 1 194 ? 13.355 -13.706 3.033 1.00 90.69 194 LEU A N 1
ATOM 1467 C CA . LEU A 1 194 ? 12.549 -12.491 2.951 1.00 90.69 194 LEU A CA 1
ATOM 1468 C C . LEU A 1 194 ? 13.338 -11.347 2.310 1.00 90.69 194 LEU A C 1
ATOM 1470 O O . LEU A 1 194 ? 14.205 -10.753 2.952 1.00 90.69 194 LEU A O 1
ATOM 1474 N N . ALA A 1 195 ? 12.963 -10.971 1.089 1.00 89.94 195 ALA A N 1
ATOM 1475 C CA . ALA A 1 195 ? 13.469 -9.770 0.433 1.00 89.94 195 ALA A CA 1
ATOM 1476 C C . ALA A 1 195 ? 12.610 -8.544 0.791 1.00 89.94 195 ALA A C 1
ATOM 1478 O O . ALA A 1 195 ? 11.379 -8.613 0.863 1.00 89.94 195 ALA A O 1
ATOM 1479 N N . LYS A 1 196 ? 13.265 -7.400 1.025 1.00 91.00 196 LYS A N 1
ATOM 1480 C CA . LYS A 1 196 ? 12.652 -6.171 1.569 1.00 91.00 196 LYS A CA 1
ATOM 1481 C C . LYS A 1 196 ? 12.919 -4.961 0.659 1.00 91.00 196 LYS A C 1
ATOM 1483 O O . LYS A 1 196 ? 13.552 -3.995 1.096 1.00 91.00 196 LYS A O 1
ATOM 1488 N N . PRO A 1 197 ? 12.424 -4.973 -0.593 1.00 90.25 197 PRO A N 1
ATOM 1489 C CA . PRO A 1 197 ? 12.804 -3.994 -1.619 1.00 90.25 197 PRO A CA 1
ATOM 1490 C C . PRO A 1 197 ? 12.462 -2.547 -1.240 1.00 90.25 197 PRO A C 1
ATOM 1492 O O . PRO A 1 197 ? 13.154 -1.616 -1.645 1.00 90.25 197 PRO A O 1
ATOM 1495 N N . ALA A 1 198 ? 11.448 -2.336 -0.394 1.00 90.50 198 ALA A N 1
ATOM 1496 C CA . ALA A 1 198 ? 11.044 -1.005 0.048 1.00 90.50 198 ALA A CA 1
ATOM 1497 C C . ALA A 1 198 ? 12.168 -0.226 0.757 1.00 90.50 198 ALA A C 1
ATOM 1499 O O . ALA A 1 198 ? 12.178 1.003 0.703 1.00 90.50 198 ALA A O 1
ATOM 1500 N N . LYS A 1 199 ? 13.121 -0.904 1.416 1.00 89.25 199 LYS A N 1
ATOM 1501 C CA . LYS A 1 199 ? 14.243 -0.238 2.098 1.00 89.25 199 LYS A CA 1
ATOM 1502 C C . LYS A 1 199 ? 15.211 0.387 1.094 1.00 89.25 199 LYS A C 1
ATOM 1504 O O . LYS A 1 199 ? 15.555 1.560 1.221 1.00 89.25 199 LYS A O 1
ATOM 1509 N N . LEU A 1 200 ? 15.634 -0.380 0.092 1.00 90.62 200 LEU A N 1
ATOM 1510 C CA . LEU A 1 200 ? 16.514 0.124 -0.959 1.00 90.62 200 LEU A CA 1
ATOM 1511 C C . LEU A 1 200 ? 15.780 1.140 -1.852 1.00 90.62 200 LEU A C 1
ATOM 1513 O O . LEU A 1 200 ? 16.346 2.181 -2.179 1.00 90.62 200 LEU A O 1
ATOM 1517 N N . ALA A 1 201 ? 14.496 0.914 -2.151 1.00 93.38 201 ALA A N 1
ATOM 1518 C CA . ALA A 1 201 ? 13.671 1.870 -2.888 1.00 93.38 201 ALA A CA 1
ATOM 1519 C C . ALA A 1 201 ? 13.599 3.241 -2.190 1.00 93.38 201 ALA A C 1
ATOM 1521 O O . ALA A 1 201 ? 13.783 4.261 -2.847 1.00 93.38 201 ALA A O 1
ATOM 1522 N N . GLN A 1 202 ? 13.410 3.284 -0.865 1.00 93.31 202 GLN A N 1
ATOM 1523 C CA . GLN A 1 202 ? 13.432 4.534 -0.091 1.00 93.31 202 GLN A CA 1
ATOM 1524 C C . GLN A 1 202 ? 14.762 5.287 -0.222 1.00 93.31 202 GLN A C 1
ATOM 1526 O O . GLN A 1 202 ? 14.752 6.497 -0.449 1.00 93.31 202 GLN A O 1
ATOM 1531 N N . ARG A 1 203 ? 15.903 4.584 -0.146 1.00 92.56 203 ARG A N 1
ATOM 1532 C CA . ARG A 1 203 ? 17.235 5.192 -0.331 1.00 92.56 203 ARG A CA 1
ATOM 1533 C C . ARG A 1 203 ? 17.384 5.801 -1.725 1.00 92.56 203 ARG A C 1
ATOM 1535 O O . ARG A 1 203 ? 17.793 6.952 -1.843 1.00 92.56 203 ARG A O 1
ATOM 1542 N N . ILE A 1 204 ? 16.995 5.053 -2.763 1.00 93.62 204 ILE A N 1
ATOM 1543 C CA . ILE A 1 204 ? 17.044 5.504 -4.164 1.00 93.62 204 ILE A CA 1
ATOM 1544 C C . ILE A 1 204 ? 16.156 6.736 -4.371 1.00 93.62 204 ILE A C 1
ATOM 1546 O O . ILE A 1 204 ? 16.593 7.710 -4.982 1.00 93.62 204 ILE A O 1
ATOM 1550 N N . VAL A 1 205 ? 14.920 6.714 -3.863 1.00 94.06 205 VAL A N 1
ATOM 1551 C CA . VAL A 1 205 ? 13.978 7.835 -4.004 1.00 94.06 205 VAL A CA 1
ATOM 1552 C C . VAL A 1 205 ? 14.471 9.069 -3.247 1.00 94.06 205 VAL A C 1
ATOM 1554 O O . VAL A 1 205 ? 14.361 10.169 -3.779 1.00 94.06 205 VAL A O 1
ATOM 1557 N N . ALA A 1 206 ? 15.065 8.893 -2.064 1.00 92.94 206 ALA A N 1
ATOM 1558 C CA . ALA A 1 206 ? 15.650 9.976 -1.271 1.00 92.94 206 ALA A CA 1
ATOM 1559 C C . ALA A 1 206 ? 16.982 10.512 -1.833 1.00 92.94 206 ALA A C 1
ATOM 1561 O O . ALA A 1 206 ? 17.517 11.480 -1.298 1.00 92.94 206 ALA A O 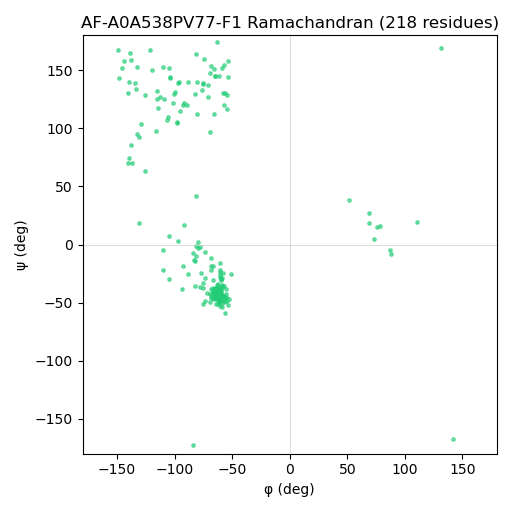1
ATOM 1562 N N . GLY A 1 207 ? 17.546 9.892 -2.877 1.00 88.50 207 GLY A N 1
ATOM 1563 C CA . GLY A 1 207 ? 18.845 10.282 -3.437 1.00 88.50 207 GLY A CA 1
ATOM 1564 C C . GLY A 1 207 ? 20.030 9.990 -2.515 1.00 88.50 207 GLY A C 1
ATOM 1565 O O . GLY A 1 207 ? 21.100 10.565 -2.692 1.00 88.50 207 GLY A O 1
ATOM 1566 N N . GLN A 1 208 ? 19.849 9.114 -1.525 1.00 87.75 208 GLN A N 1
ATOM 1567 C CA . GLN A 1 208 ? 20.942 8.657 -0.674 1.00 87.75 208 GLN A CA 1
ATOM 1568 C C . GLN A 1 208 ? 21.882 7.770 -1.490 1.00 87.75 208 GLN A C 1
ATOM 1570 O O . GLN A 1 208 ? 21.423 7.029 -2.366 1.00 87.75 208 GLN A O 1
ATOM 1575 N N . GLU A 1 209 ? 23.181 7.794 -1.176 1.00 73.88 209 GLU A N 1
ATOM 1576 C CA . GLU A 1 209 ? 24.116 6.832 -1.757 1.00 73.88 209 GLU A CA 1
ATOM 1577 C C . GLU A 1 209 ? 23.598 5.418 -1.491 1.00 73.88 209 GLU A C 1
ATOM 1579 O O . GLU A 1 209 ? 23.409 4.989 -0.349 1.00 73.88 209 GLU A O 1
ATOM 1584 N N . ALA A 1 210 ? 23.293 4.720 -2.575 1.00 66.50 210 ALA A N 1
ATOM 1585 C CA . ALA A 1 210 ? 22.796 3.362 -2.588 1.00 66.50 210 ALA A CA 1
ATOM 1586 C C . ALA A 1 210 ? 23.642 2.601 -3.605 1.00 66.50 210 ALA A C 1
ATOM 1588 O O . ALA A 1 210 ? 23.357 2.626 -4.803 1.00 66.50 210 ALA A O 1
ATOM 1589 N N . GLU A 1 211 ? 24.717 1.972 -3.130 1.00 62.00 211 GLU A N 1
ATOM 1590 C CA . GLU A 1 211 ? 25.448 0.987 -3.920 1.00 62.00 211 GLU A CA 1
ATOM 1591 C C . GLU A 1 211 ? 24.524 -0.217 -4.139 1.00 62.00 211 GLU A C 1
ATOM 1593 O O . GLU A 1 211 ? 24.137 -0.892 -3.186 1.00 62.00 211 GLU A O 1
ATOM 1598 N N . GLY A 1 212 ? 24.101 -0.435 -5.387 1.00 62.19 212 GLY A N 1
ATOM 1599 C CA . GLY A 1 212 ? 23.263 -1.572 -5.767 1.00 62.19 212 GLY A CA 1
ATOM 1600 C C . GLY A 1 212 ? 22.035 -1.218 -6.605 1.00 62.19 212 GLY A C 1
ATOM 1601 O O . GLY A 1 212 ? 21.651 -0.056 -6.780 1.00 62.19 212 GLY A O 1
ATOM 1602 N N . SER A 1 213 ? 21.416 -2.265 -7.141 1.00 73.06 213 SER A N 1
ATOM 1603 C CA . SER A 1 213 ? 20.123 -2.219 -7.815 1.00 73.06 213 SER A CA 1
ATOM 1604 C C . SER A 1 213 ? 19.156 -3.124 -7.065 1.00 73.06 213 SER A C 1
ATOM 1606 O O . SER A 1 213 ? 19.551 -4.151 -6.513 1.00 73.06 213 SER A O 1
ATOM 1608 N N . LEU A 1 214 ? 17.870 -2.789 -7.100 1.00 76.44 214 LEU A N 1
ATOM 1609 C CA . LEU A 1 214 ? 16.815 -3.675 -6.612 1.00 76.44 214 LEU A CA 1
ATOM 1610 C C . LEU A 1 214 ? 16.775 -5.010 -7.377 1.00 76.44 214 LEU A C 1
ATOM 1612 O O . LEU A 1 214 ? 16.173 -5.966 -6.900 1.00 76.44 214 LEU A O 1
ATOM 1616 N N . ALA A 1 215 ? 17.424 -5.089 -8.544 1.00 67.56 215 ALA A N 1
ATOM 1617 C CA . ALA A 1 215 ? 17.612 -6.334 -9.278 1.00 67.56 215 ALA A CA 1
ATOM 1618 C C . ALA A 1 215 ? 18.663 -7.270 -8.646 1.00 67.56 215 ALA A C 1
ATOM 1620 O O . ALA A 1 215 ? 18.546 -8.477 -8.817 1.00 67.56 215 ALA A O 1
ATOM 1621 N N . THR A 1 216 ? 19.670 -6.737 -7.939 1.00 60.25 216 THR A N 1
ATOM 1622 C CA . THR A 1 216 ? 20.786 -7.509 -7.352 1.00 60.25 216 THR A CA 1
ATOM 1623 C C . THR A 1 216 ? 20.548 -7.940 -5.903 1.00 60.25 216 THR A C 1
ATOM 1625 O O . THR A 1 216 ? 21.200 -8.865 -5.438 1.00 60.25 216 THR A O 1
ATOM 1628 N N . GLU A 1 217 ? 19.606 -7.315 -5.186 1.00 49.44 217 GLU A N 1
ATOM 1629 C CA . GLU A 1 217 ? 19.145 -7.797 -3.868 1.00 49.44 217 GLU A CA 1
ATOM 1630 C C . GLU A 1 217 ? 18.164 -8.981 -3.965 1.00 49.44 217 GLU A C 1
ATOM 1632 O O . GLU A 1 217 ? 17.736 -9.520 -2.946 1.00 49.44 217 GLU A O 1
ATOM 1637 N N . ALA A 1 218 ? 17.806 -9.419 -5.174 1.00 38.25 218 ALA A N 1
ATOM 1638 C CA . ALA A 1 218 ? 17.314 -10.772 -5.367 1.00 38.25 218 ALA A CA 1
ATOM 1639 C C . ALA A 1 218 ? 18.558 -11.674 -5.432 1.00 38.25 218 ALA A C 1
ATOM 1641 O O . ALA A 1 218 ? 19.306 -11.528 -6.395 1.00 38.25 218 ALA A O 1
ATOM 1642 N N . PRO A 1 219 ? 18.810 -12.567 -4.449 1.00 33.62 219 PRO A N 1
ATOM 1643 C CA . PRO A 1 219 ? 19.966 -13.461 -4.528 1.00 33.62 219 PRO A CA 1
ATOM 1644 C C . PRO A 1 219 ? 19.968 -14.237 -5.854 1.00 33.62 219 PRO A C 1
ATOM 1646 O O . PRO A 1 219 ? 18.924 -14.363 -6.491 1.00 33.62 219 PRO A O 1
ATOM 1649 N N . GLU A 1 220 ? 21.106 -14.744 -6.306 1.00 36.06 220 GLU A N 1
ATOM 1650 C CA . GLU A 1 220 ? 21.113 -15.665 -7.454 1.00 36.06 220 GLU A CA 1
ATOM 1651 C C . GLU A 1 220 ? 20.359 -16.974 -7.132 1.00 36.06 220 GLU A C 1
ATOM 1653 O O . GLU A 1 220 ? 20.145 -17.294 -5.933 1.00 36.06 220 GLU A O 1
#